Protein AF-0000000084728229 (afdb_homodimer)

Structure (mmCIF, N/CA/C/O backbone):
data_AF-0000000084728229-model_v1
#
loop_
_entity.id
_entity.type
_entity.pdbx_description
1 polymer 'NTF2-related export protein'
#
loop_
_atom_site.group_PDB
_atom_site.id
_atom_site.type_symbol
_atom_site.label_atom_id
_atom_site.label_alt_id
_atom_site.label_comp_id
_atom_site.label_asym_id
_atom_site.label_entity_id
_atom_site.label_seq_id
_atom_site.pdbx_PDB_ins_code
_atom_site.Cartn_x
_atom_site.Cartn_y
_atom_site.Cartn_z
_atom_site.occupancy
_atom_site.B_iso_or_equiv
_atom_site.auth_seq_id
_atom_site.auth_comp_id
_atom_site.auth_asym_id
_atom_site.auth_atom_id
_atom_site.pdbx_PDB_model_num
ATOM 1 N N . MET A 1 1 ? 3.154 19.047 -11.094 1 57.41 1 MET A N 1
ATOM 2 C CA . MET A 1 1 ? 3.707 17.703 -11.172 1 57.41 1 MET A CA 1
ATOM 3 C C . MET A 1 1 ? 4.668 17.578 -12.352 1 57.41 1 MET A C 1
ATOM 5 O O . MET A 1 1 ? 4.391 18.078 -13.438 1 57.41 1 MET A O 1
ATOM 9 N N . SER A 1 2 ? 5.906 17.031 -12.047 1 66.12 2 SER A N 1
ATOM 10 C CA . SER A 1 2 ? 6.812 17 -13.188 1 66.12 2 SER A CA 1
ATOM 11 C C . SER A 1 2 ? 6.266 16.109 -14.305 1 66.12 2 SER A C 1
ATOM 13 O O . SER A 1 2 ? 5.617 15.094 -14.031 1 66.12 2 SER A O 1
ATOM 15 N N . GLN A 1 3 ? 6.07 16.594 -15.453 1 72.69 3 GLN A N 1
ATOM 16 C CA . GLN A 1 3 ? 5.688 15.859 -16.656 1 72.69 3 GLN A CA 1
ATOM 17 C C . GLN A 1 3 ? 6.324 14.477 -16.688 1 72.69 3 GLN A C 1
ATOM 19 O O . GLN A 1 3 ? 5.699 13.508 -17.125 1 72.69 3 GLN A O 1
ATOM 24 N N . ASP A 1 4 ? 7.383 14.398 -16.031 1 78.62 4 ASP A N 1
ATOM 25 C CA . ASP A 1 4 ? 8.117 13.133 -16.016 1 78.62 4 ASP A CA 1
ATOM 26 C C . ASP A 1 4 ? 7.449 12.117 -15.094 1 78.62 4 ASP A C 1
ATOM 28 O O . ASP A 1 4 ? 7.32 10.945 -15.445 1 78.62 4 ASP A O 1
ATOM 32 N N . PHE A 1 5 ? 6.945 12.594 -14.016 1 79 5 PHE A N 1
ATOM 33 C CA . PHE A 1 5 ? 6.297 11.703 -13.062 1 79 5 PHE A CA 1
ATOM 34 C C . PHE A 1 5 ? 5 11.141 -13.641 1 79 5 PHE A C 1
ATOM 36 O O . PHE A 1 5 ? 4.738 9.938 -13.547 1 79 5 PHE A O 1
ATOM 43 N N . LYS A 1 6 ? 4.242 11.938 -14.289 1 80.25 6 LYS A N 1
ATOM 44 C CA . LYS A 1 6 ? 2.982 11.508 -14.891 1 80.25 6 LYS A CA 1
ATOM 45 C C . LYS A 1 6 ? 3.225 10.516 -16.031 1 80.25 6 LYS A C 1
ATOM 47 O O . LYS A 1 6 ? 2.479 9.547 -16.188 1 80.25 6 LYS A O 1
ATOM 52 N N . SER A 1 7 ? 4.195 10.828 -16.766 1 84.19 7 SER A N 1
ATOM 53 C CA . SER A 1 7 ? 4.547 9.914 -17.844 1 84.19 7 SER A CA 1
ATOM 54 C C . SER A 1 7 ? 4.953 8.547 -17.312 1 84.19 7 SER A C 1
ATOM 56 O O . SER A 1 7 ? 4.602 7.52 -17.891 1 84.19 7 SER A O 1
ATOM 58 N N . LEU A 1 8 ? 5.645 8.562 -16.234 1 84.88 8 LEU A N 1
ATOM 59 C CA . LEU A 1 8 ? 6.055 7.309 -15.609 1 84.88 8 LEU A CA 1
ATOM 60 C C . LEU A 1 8 ? 4.848 6.543 -15.078 1 84.88 8 LEU A C 1
ATOM 62 O O . LEU A 1 8 ? 4.801 5.316 -15.164 1 84.88 8 LEU A O 1
ATOM 66 N N . ILE A 1 9 ? 3.879 7.262 -14.547 1 85.5 9 ILE A N 1
ATOM 67 C CA . ILE A 1 9 ? 2.664 6.629 -14.047 1 85.5 9 ILE A CA 1
ATOM 68 C C . ILE A 1 9 ? 1.911 5.977 -15.203 1 85.5 9 ILE A C 1
ATOM 70 O O . ILE A 1 9 ? 1.425 4.852 -15.086 1 85.5 9 ILE A O 1
ATOM 74 N N . ASP A 1 10 ? 1.867 6.66 -16.297 1 86.62 10 ASP A N 1
ATOM 75 C CA . ASP A 1 10 ? 1.176 6.125 -17.469 1 86.62 10 ASP A CA 1
ATOM 76 C C . ASP A 1 10 ? 1.847 4.844 -17.969 1 86.62 10 ASP A C 1
ATOM 78 O O . ASP A 1 10 ? 1.169 3.869 -18.297 1 86.62 10 ASP A O 1
ATOM 82 N N . ILE A 1 11 ? 3.061 4.883 -18 1 83.69 11 ILE A N 1
ATOM 83 C CA . ILE A 1 11 ? 3.824 3.732 -18.469 1 83.69 11 ILE A CA 1
ATOM 84 C C . ILE A 1 11 ? 3.645 2.562 -17.5 1 83.69 11 ILE A C 1
ATOM 86 O O . ILE A 1 11 ? 3.404 1.43 -17.938 1 83.69 11 ILE A O 1
ATOM 90 N N . THR A 1 12 ? 3.744 2.83 -16.219 1 88.19 12 THR A N 1
ATOM 91 C CA . THR A 1 12 ? 3.66 1.769 -15.227 1 88.19 12 THR A CA 1
ATOM 92 C C . THR A 1 12 ? 2.238 1.218 -15.141 1 88.19 12 THR A C 1
ATOM 94 O O . THR A 1 12 ? 2.039 0.054 -14.781 1 88.19 12 THR A O 1
ATOM 97 N N . SER A 1 13 ? 1.202 2 -15.531 1 90.38 13 SER A N 1
ATOM 98 C CA . SER A 1 13 ? -0.192 1.584 -15.43 1 90.38 13 SER A CA 1
ATOM 99 C C . SER A 1 13 ? -0.495 0.427 -16.375 1 90.38 13 SER A C 1
ATOM 101 O O . SER A 1 13 ? -1.258 -0.479 -16.031 1 90.38 13 SER A O 1
ATOM 103 N N . LYS A 1 14 ? 0.07 0.477 -17.562 1 89.25 14 LYS A N 1
ATOM 104 C CA . LYS A 1 14 ? -0.131 -0.638 -18.484 1 89.25 14 LYS A CA 1
ATOM 105 C C . LYS A 1 14 ? 0.475 -1.925 -17.938 1 89.25 14 LYS A C 1
ATOM 107 O O . LYS A 1 14 ? -0.143 -2.988 -18.016 1 89.25 14 LYS A O 1
ATOM 112 N N . GLY A 1 15 ? 1.658 -1.829 -17.453 1 92.12 15 GLY A N 1
ATOM 113 C CA . GLY A 1 15 ? 2.281 -2.967 -16.797 1 92.12 15 GLY A CA 1
ATOM 114 C C . GLY A 1 15 ? 1.495 -3.473 -15.602 1 92.12 15 GLY A C 1
ATOM 115 O O . GLY A 1 15 ? 1.339 -4.684 -15.422 1 92.12 15 GLY A O 1
ATOM 116 N N . ALA A 1 16 ? 1.02 -2.562 -14.852 1 94.88 16 ALA A N 1
ATOM 117 C CA . ALA A 1 16 ? 0.224 -2.91 -13.672 1 94.88 16 ALA A CA 1
ATOM 118 C C . ALA A 1 16 ? -1.033 -3.68 -14.07 1 94.88 16 ALA A C 1
ATOM 120 O O . ALA A 1 16 ? -1.395 -4.668 -13.422 1 94.88 16 ALA A O 1
ATOM 121 N N . GLU A 1 17 ? -1.737 -3.211 -15.086 1 95.06 17 GLU A N 1
ATO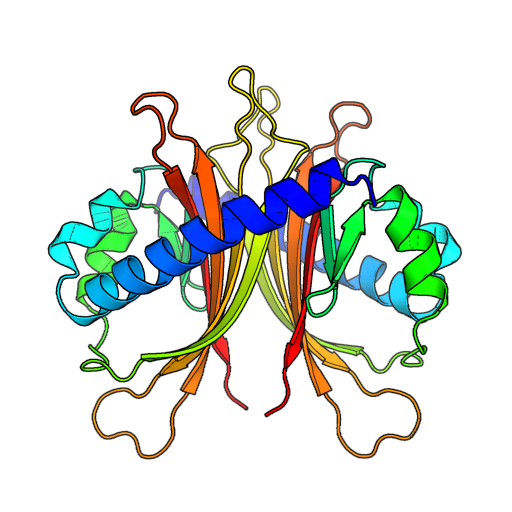M 122 C CA . GLU A 1 17 ? -2.945 -3.885 -15.555 1 95.06 17 GLU A CA 1
ATOM 123 C C . GLU A 1 17 ? -2.652 -5.328 -15.953 1 95.06 17 GLU A C 1
ATOM 125 O O . GLU A 1 17 ? -3.4 -6.238 -15.594 1 95.06 17 GLU A O 1
ATOM 130 N N . ASN A 1 18 ? -1.616 -5.52 -16.703 1 95.19 18 ASN A N 1
ATOM 131 C CA . ASN A 1 18 ? -1.22 -6.871 -17.078 1 95.19 18 ASN A CA 1
ATOM 132 C C . ASN A 1 18 ? -0.904 -7.723 -15.859 1 95.19 18 ASN A C 1
ATOM 134 O O . ASN A 1 18 ? -1.33 -8.875 -15.773 1 95.19 18 ASN A O 1
ATOM 138 N N . PHE A 1 19 ? -0.151 -7.211 -14.984 1 96.81 19 PHE A N 1
ATOM 139 C CA . PHE A 1 19 ? 0.178 -7.906 -13.742 1 96.81 19 PHE A CA 1
ATOM 140 C C . PHE A 1 19 ? -1.087 -8.328 -13.008 1 96.81 19 PHE A C 1
ATOM 142 O O . PHE A 1 19 ? -1.214 -9.484 -12.602 1 96.81 19 PHE A O 1
ATOM 149 N N . ILE A 1 20 ? -2.029 -7.418 -12.805 1 97.25 20 ILE A N 1
ATOM 150 C CA . ILE A 1 20 ? -3.273 -7.684 -12.086 1 97.25 20 ILE A CA 1
ATOM 151 C C . ILE A 1 20 ? -4.008 -8.852 -12.742 1 97.25 20 ILE A C 1
ATOM 153 O O . ILE A 1 20 ? -4.422 -9.789 -12.055 1 97.25 20 ILE A O 1
ATOM 157 N N . ASN A 1 21 ? -4.113 -8.805 -14.023 1 95.44 21 ASN A N 1
ATOM 158 C CA . ASN A 1 21 ? -4.832 -9.844 -14.75 1 95.44 21 ASN A CA 1
ATOM 159 C C . ASN A 1 21 ? -4.18 -11.211 -14.562 1 95.44 21 ASN A C 1
ATOM 161 O O . ASN A 1 21 ? -4.855 -12.188 -14.25 1 95.44 21 ASN A O 1
ATOM 165 N N . VAL A 1 22 ? -2.92 -11.273 -14.719 1 95.31 22 VAL A N 1
ATOM 166 C CA . VAL A 1 22 ? -2.195 -12.531 -14.625 1 95.31 22 VAL A CA 1
ATOM 167 C C . VAL A 1 22 ? -2.223 -13.031 -13.18 1 95.31 22 VAL A C 1
ATOM 169 O O . VAL A 1 22 ? -2.5 -14.211 -12.93 1 95.31 22 VAL A O 1
ATOM 172 N N . PHE A 1 23 ? -1.956 -12.156 -12.273 1 96.44 23 PHE A N 1
ATOM 173 C CA . PHE A 1 23 ? -1.846 -12.531 -10.867 1 96.44 23 PHE A CA 1
ATOM 174 C C . PHE A 1 23 ? -3.162 -13.102 -10.352 1 96.44 23 PHE A C 1
ATOM 176 O O . PHE A 1 23 ? -3.189 -14.188 -9.766 1 96.44 23 PHE A O 1
ATOM 183 N N . PHE A 1 24 ? -4.234 -12.406 -10.539 1 94.38 24 PHE A N 1
ATOM 184 C CA . PHE A 1 24 ? -5.504 -12.852 -9.977 1 94.38 24 PHE A CA 1
ATOM 185 C C . PHE A 1 24 ? -6.016 -14.094 -10.703 1 94.38 24 PHE A C 1
ATOM 187 O O . PHE A 1 24 ? -6.727 -14.914 -10.117 1 94.38 24 PHE A O 1
ATOM 194 N N . LYS A 1 25 ? -5.684 -14.211 -11.977 1 92.38 25 LYS A N 1
ATOM 195 C CA . LYS A 1 25 ? -5.984 -15.469 -12.656 1 92.38 25 LYS A CA 1
ATOM 196 C C . LYS A 1 25 ? -5.254 -16.641 -12 1 92.38 25 LYS A C 1
ATOM 198 O O . LYS A 1 25 ? -5.844 -17.703 -11.781 1 92.38 25 LYS A O 1
ATOM 203 N N . CYS A 1 26 ? -3.951 -16.453 -11.672 1 91.94 26 CYS A N 1
ATOM 204 C CA . CYS A 1 26 ? -3.17 -17.484 -11 1 91.94 26 CYS A CA 1
ATOM 205 C C . CYS A 1 26 ? -3.729 -17.781 -9.617 1 91.94 26 CYS A C 1
ATOM 207 O O . CYS A 1 26 ? -3.857 -18.953 -9.227 1 91.94 26 CYS A O 1
ATOM 209 N N . MET A 1 27 ? -4.102 -16.797 -8.883 1 90.62 27 MET A N 1
ATOM 210 C CA . MET A 1 27 ? -4.672 -16.938 -7.547 1 90.62 27 MET A CA 1
ATOM 211 C C . MET A 1 27 ? -5.93 -17.797 -7.582 1 90.62 27 MET A C 1
ATOM 213 O O . MET A 1 27 ? -6.215 -18.531 -6.633 1 90.62 27 MET A O 1
ATOM 217 N N . ASP A 1 28 ? -6.605 -17.75 -8.656 1 88.31 28 ASP A N 1
ATOM 218 C CA . ASP A 1 28 ? -7.887 -18.438 -8.734 1 88.31 28 ASP A CA 1
ATOM 219 C C . ASP A 1 28 ? -7.711 -19.859 -9.289 1 88.31 28 ASP A C 1
ATOM 221 O O . ASP A 1 28 ? -8.398 -20.781 -8.859 1 88.31 28 ASP A O 1
ATOM 225 N N . SER A 1 29 ? -6.82 -20.047 -10.242 1 87.19 29 SER A N 1
ATOM 226 C CA . SER A 1 29 ? -6.906 -21.297 -10.992 1 87.19 29 SER A CA 1
ATOM 227 C C . SER A 1 29 ? -5.559 -22 -11.055 1 87.19 29 SER A C 1
ATOM 229 O O . SER A 1 29 ? -5.469 -23.141 -11.484 1 87.19 29 SER A O 1
ATOM 231 N N . ASN A 1 30 ? -4.48 -21.422 -10.719 1 90.19 30 ASN A N 1
ATOM 232 C CA . ASN A 1 30 ? -3.148 -22.016 -10.812 1 90.19 30 ASN A CA 1
ATOM 233 C C . ASN A 1 30 ? -2.246 -21.531 -9.68 1 90.19 30 ASN A C 1
ATOM 235 O O . ASN A 1 30 ? -1.191 -20.938 -9.93 1 90.19 30 ASN A O 1
ATOM 239 N N . ARG A 1 31 ? -2.561 -21.875 -8.477 1 90.56 31 ARG A N 1
ATOM 240 C CA . ARG A 1 31 ? -1.865 -21.375 -7.293 1 90.56 31 ARG A CA 1
ATOM 241 C C . ARG A 1 31 ? -0.471 -21.984 -7.18 1 90.56 31 ARG A C 1
ATOM 243 O O . ARG A 1 31 ? 0.38 -21.469 -6.453 1 90.56 31 ARG A O 1
ATOM 250 N N . ASP A 1 32 ? -0.154 -23.078 -7.973 1 89.75 32 ASP A N 1
ATOM 251 C CA . ASP A 1 32 ? 1.14 -23.75 -7.934 1 89.75 32 ASP A CA 1
ATOM 252 C C . ASP A 1 32 ? 2.246 -22.844 -8.477 1 89.75 32 ASP A C 1
ATOM 254 O O . ASP A 1 32 ? 3.424 -23.047 -8.164 1 89.75 32 ASP A O 1
ATOM 258 N N . VAL A 1 33 ? 1.873 -21.891 -9.281 1 91.31 33 VAL A N 1
ATOM 259 C CA . VAL A 1 33 ? 2.891 -21.062 -9.914 1 91.31 33 VAL A CA 1
ATOM 260 C C . VAL A 1 33 ? 3.033 -19.734 -9.164 1 91.31 33 VAL A C 1
ATOM 262 O O . VAL A 1 33 ? 3.873 -18.906 -9.516 1 91.31 33 VAL A O 1
ATOM 265 N N . LEU A 1 34 ? 2.273 -19.438 -8.109 1 91.56 34 LEU A N 1
ATOM 266 C CA . LEU A 1 34 ? 2.215 -18.156 -7.43 1 91.56 34 LEU A CA 1
ATOM 267 C C . LEU A 1 34 ? 3.559 -17.812 -6.797 1 91.56 34 LEU A C 1
ATOM 269 O O . LEU A 1 34 ? 3.91 -16.641 -6.672 1 91.56 34 LEU A O 1
ATOM 273 N N . TYR A 1 35 ? 4.316 -18.875 -6.473 1 90.12 35 TYR A N 1
ATOM 274 C CA . TYR A 1 35 ? 5.609 -18.672 -5.832 1 90.12 35 TYR A CA 1
ATOM 275 C C . TYR A 1 35 ? 6.527 -17.828 -6.723 1 90.12 35 TYR A C 1
ATOM 277 O O . TYR A 1 35 ? 7.438 -17.156 -6.23 1 90.12 35 TYR A O 1
ATOM 285 N N . GLN A 1 36 ? 6.309 -17.812 -8.016 1 92.31 36 GLN A N 1
ATOM 286 C CA . GLN A 1 36 ? 7.168 -17.109 -8.969 1 92.31 36 GLN A CA 1
ATOM 287 C C . GLN A 1 36 ? 7.055 -15.602 -8.805 1 92.31 36 GLN A C 1
ATOM 289 O O . GLN A 1 36 ? 7.938 -14.859 -9.234 1 92.31 36 GLN A O 1
ATOM 294 N N . PHE A 1 37 ? 5.922 -15.156 -8.219 1 94.94 37 PHE A N 1
ATOM 295 C CA . PHE A 1 37 ? 5.703 -13.727 -8.039 1 94.94 37 PHE A CA 1
ATOM 296 C C . PHE A 1 37 ? 6.461 -13.219 -6.82 1 94.94 37 PHE A C 1
ATOM 298 O O . PHE A 1 37 ? 6.609 -12.008 -6.637 1 94.94 37 PHE A O 1
ATOM 305 N N . TYR A 1 38 ? 6.938 -14.102 -5.973 1 95.25 38 TYR A N 1
ATOM 306 C CA . TYR A 1 38 ? 7.5 -13.734 -4.68 1 95.25 38 TYR A CA 1
ATOM 307 C C . TYR A 1 38 ? 8.969 -14.148 -4.586 1 95.25 38 TYR A C 1
ATOM 309 O O . TYR A 1 38 ? 9.469 -14.867 -5.453 1 95.25 38 TYR A O 1
ATOM 317 N N . ARG A 1 39 ? 9.625 -13.578 -3.609 1 93.62 39 ARG A N 1
ATOM 318 C CA . ARG A 1 39 ? 10.906 -14.055 -3.111 1 93.62 39 ARG A CA 1
ATOM 319 C C . ARG A 1 39 ? 10.781 -14.586 -1.688 1 93.62 39 ARG A C 1
ATOM 321 O O . ARG A 1 39 ? 9.797 -14.305 -1 1 93.62 39 ARG A O 1
ATOM 328 N N . PRO A 1 40 ? 11.75 -15.43 -1.293 1 91.31 40 PRO A N 1
ATOM 329 C CA . PRO A 1 40 ? 11.641 -16 0.054 1 91.31 40 PRO A CA 1
ATOM 330 C C . PRO A 1 40 ? 11.477 -14.93 1.132 1 91.31 40 PRO A C 1
ATOM 332 O O . PRO A 1 40 ? 10.82 -15.172 2.146 1 91.31 40 PRO A O 1
ATOM 335 N N . PHE A 1 41 ? 11.992 -13.734 0.87 1 90.31 41 PHE A N 1
ATOM 336 C CA . PHE A 1 41 ? 11.992 -12.68 1.875 1 90.31 41 PHE A CA 1
ATOM 337 C C . PHE A 1 41 ? 10.836 -11.711 1.644 1 90.31 41 PHE A C 1
ATOM 339 O O . PHE A 1 41 ? 10.734 -10.688 2.322 1 90.31 41 PHE A O 1
ATOM 346 N N . SER A 1 42 ? 9.992 -11.969 0.614 1 94.88 42 SER A N 1
ATOM 347 C CA . SER A 1 42 ? 8.797 -11.156 0.459 1 94.88 42 SER A CA 1
ATOM 348 C C . SER A 1 42 ? 7.941 -11.188 1.723 1 94.88 42 SER A C 1
ATOM 350 O O . SER A 1 42 ? 7.832 -12.219 2.381 1 94.88 42 SER A O 1
ATOM 352 N N . THR A 1 43 ? 7.371 -10.047 2.062 1 94.75 43 THR A N 1
ATOM 353 C CA . THR A 1 43 ? 6.543 -9.93 3.258 1 94.75 43 THR A CA 1
ATOM 354 C C . THR A 1 43 ? 5.07 -9.773 2.881 1 94.75 43 THR A C 1
ATOM 356 O O . THR A 1 43 ? 4.711 -8.867 2.129 1 94.75 43 THR A O 1
ATOM 359 N N . ILE A 1 44 ? 4.23 -10.656 3.434 1 95.19 44 ILE A N 1
ATOM 360 C CA . ILE A 1 44 ? 2.82 -10.695 3.059 1 95.19 44 ILE A CA 1
ATOM 361 C C . ILE A 1 44 ? 1.95 -10.641 4.312 1 95.19 44 ILE A C 1
ATOM 363 O O . ILE A 1 44 ? 2.219 -11.344 5.293 1 95.19 44 ILE A O 1
ATOM 367 N N . VAL A 1 45 ? 0.974 -9.781 4.316 1 93.88 45 VAL A N 1
ATOM 368 C CA . VAL A 1 45 ? -0.075 -9.789 5.332 1 93.88 45 VAL A CA 1
ATOM 369 C C . VAL A 1 45 ? -1.417 -10.125 4.688 1 93.88 45 VAL A C 1
ATOM 371 O O . VAL A 1 45 ? -1.874 -9.414 3.785 1 93.88 45 VAL A O 1
ATOM 374 N N . TRP A 1 46 ? -2.008 -11.203 5.113 1 94.25 46 TRP A N 1
ATOM 375 C CA . TRP A 1 46 ? -3.299 -11.68 4.625 1 94.25 46 TRP A CA 1
ATOM 376 C C . TRP A 1 46 ? -4.355 -11.617 5.723 1 94.25 46 TRP A C 1
ATOM 378 O O . TRP A 1 46 ? -4.391 -12.477 6.605 1 94.25 46 TRP A O 1
ATOM 388 N N . ASN A 1 47 ? -5.223 -10.586 5.656 1 91.19 47 ASN A N 1
ATOM 389 C CA . ASN A 1 47 ? -6.254 -10.375 6.664 1 91.19 47 ASN A CA 1
ATOM 390 C C . ASN A 1 47 ? -5.672 -10.391 8.078 1 91.19 47 ASN A C 1
ATOM 392 O O . ASN A 1 47 ? -6.188 -11.078 8.961 1 91.19 47 ASN A O 1
ATOM 396 N N . GLY A 1 48 ? -4.605 -9.688 8.156 1 89.88 48 GLY A N 1
ATOM 397 C CA . GLY A 1 48 ? -4.004 -9.5 9.469 1 89.88 48 GLY A CA 1
ATOM 398 C C . GLY A 1 48 ? -3.008 -10.586 9.828 1 89.88 48 GLY A C 1
ATOM 399 O O . GLY A 1 48 ? -2.293 -10.469 10.828 1 89.88 48 GLY A O 1
ATOM 400 N N . ASN A 1 49 ? -2.943 -11.648 9.039 1 91.12 49 ASN A N 1
ATOM 401 C CA . ASN A 1 49 ? -1.986 -12.719 9.273 1 91.12 49 ASN A CA 1
ATOM 402 C C . ASN A 1 49 ? -0.715 -12.531 8.453 1 91.12 49 ASN A C 1
ATOM 404 O O . ASN A 1 49 ? -0.777 -12.391 7.23 1 91.12 49 ASN A O 1
ATOM 408 N N . ALA A 1 50 ? 0.378 -12.664 9.125 1 92.38 50 ALA A N 1
ATOM 409 C CA . ALA A 1 50 ? 1.651 -12.367 8.477 1 92.38 50 ALA A CA 1
ATOM 410 C C . ALA A 1 50 ? 2.287 -13.641 7.922 1 92.38 50 ALA A C 1
ATOM 412 O O . ALA A 1 50 ? 2.244 -14.695 8.562 1 92.38 50 ALA A O 1
ATOM 413 N N . PHE A 1 51 ? 2.92 -13.492 6.699 1 92.62 51 PHE A N 1
ATOM 414 C CA . PHE A 1 51 ? 3.643 -14.57 6.039 1 92.62 51 PHE A CA 1
ATOM 415 C C . PHE A 1 51 ? 4.887 -14.039 5.336 1 92.62 51 PHE A C 1
ATOM 417 O O . PHE A 1 51 ? 4.961 -12.852 5.012 1 92.62 51 PHE A O 1
ATOM 424 N N . THR A 1 52 ? 5.812 -14.992 5.141 1 91.62 52 THR A N 1
ATOM 425 C CA . THR A 1 52 ? 6.891 -14.742 4.188 1 91.62 52 THR A CA 1
ATOM 426 C C . THR A 1 52 ? 6.594 -15.406 2.848 1 91.62 52 THR A C 1
ATOM 428 O O . THR A 1 52 ? 5.699 -16.25 2.752 1 91.62 52 THR A O 1
ATOM 431 N N . GLY A 1 53 ? 7.375 -14.984 1.823 1 89.38 53 GLY A N 1
ATOM 432 C CA . GLY A 1 53 ? 7.152 -15.555 0.505 1 89.38 53 GLY A CA 1
ATOM 433 C C . GLY A 1 53 ? 7.188 -17.078 0.498 1 89.38 53 GLY A C 1
ATOM 434 O O . GLY A 1 53 ? 6.375 -17.719 -0.167 1 89.38 53 GLY A O 1
ATOM 435 N N . LEU A 1 54 ? 8.031 -17.625 1.235 1 84.25 54 LEU A N 1
ATOM 436 C CA . LEU A 1 54 ? 8.195 -19.078 1.277 1 84.25 54 LEU A CA 1
ATOM 437 C C . LEU A 1 54 ? 6.98 -19.75 1.904 1 84.25 54 LEU A C 1
ATOM 439 O O . LEU A 1 54 ? 6.488 -20.766 1.394 1 84.25 54 LEU A O 1
ATOM 443 N N . CYS A 1 55 ? 6.395 -19.203 2.918 1 87.5 55 CYS A N 1
ATOM 444 C CA . CYS A 1 55 ? 5.293 -19.797 3.672 1 87.5 55 CYS A CA 1
ATOM 445 C C . CYS A 1 55 ? 3.951 -19.453 3.033 1 87.5 55 CYS A C 1
ATOM 447 O O . CYS A 1 55 ? 2.967 -20.172 3.225 1 87.5 55 CYS A O 1
ATOM 449 N N . TYR A 1 56 ? 3.938 -18.406 2.285 1 89.75 56 TYR A N 1
ATOM 450 C CA . TYR A 1 56 ? 2.699 -17.922 1.689 1 89.75 56 TYR A CA 1
ATOM 451 C C . TYR A 1 56 ? 2.164 -18.906 0.659 1 89.75 56 TYR A C 1
ATOM 453 O O . TYR A 1 56 ? 0.952 -19.109 0.564 1 89.75 56 TYR A O 1
ATOM 461 N N . ALA A 1 57 ? 3.025 -19.516 -0.061 1 80 57 ALA A N 1
ATOM 462 C CA . ALA A 1 57 ? 2.619 -20.469 -1.094 1 80 57 ALA A CA 1
ATOM 463 C C . ALA A 1 57 ? 1.801 -21.609 -0.499 1 80 57 ALA A C 1
ATOM 465 O O . ALA A 1 57 ? 0.778 -22.016 -1.062 1 80 57 ALA A O 1
ATOM 466 N N . GLU A 1 58 ? 2.189 -22.109 0.593 1 82.62 58 GLU A N 1
ATOM 467 C CA . GLU A 1 58 ? 1.464 -23.188 1.253 1 82.62 58 GLU A CA 1
ATOM 468 C C . GLU A 1 58 ? 0.138 -22.703 1.824 1 82.62 58 GLU A C 1
ATOM 470 O O . GLU A 1 58 ? -0.865 -23.422 1.787 1 82.62 58 GLU A O 1
ATOM 475 N N . PHE A 1 59 ? 0.164 -21.516 2.314 1 91.19 59 PHE A N 1
ATOM 476 C CA . PHE A 1 59 ? -1.025 -20.922 2.92 1 91.19 59 PHE A CA 1
ATOM 477 C C . PHE A 1 59 ? -2.119 -20.719 1.879 1 91.19 59 PHE A C 1
ATOM 479 O O . PHE A 1 59 ? -3.277 -21.078 2.109 1 91.19 59 PHE A O 1
ATOM 486 N N . VAL A 1 60 ? -1.784 -20.281 0.772 1 89.25 60 VAL A N 1
ATOM 487 C CA . VAL A 1 60 ? -2.756 -19.875 -0.238 1 89.25 60 VAL A CA 1
ATOM 488 C C . VAL A 1 60 ? -3.455 -21.109 -0.804 1 89.25 60 VAL A C 1
ATOM 490 O O . VAL A 1 60 ? -4.633 -21.062 -1.172 1 89.25 60 VAL A O 1
ATOM 493 N N . LYS A 1 61 ? -2.721 -22.188 -0.859 1 86.12 61 LYS A N 1
ATOM 494 C CA . LYS A 1 61 ? -3.291 -23.422 -1.375 1 86.12 61 LYS A CA 1
ATOM 495 C C . LYS A 1 61 ? -4.469 -23.891 -0.52 1 86.12 61 LYS A C 1
ATOM 497 O O . LYS A 1 61 ? -5.305 -24.672 -0.977 1 86.12 61 LYS A O 1
ATOM 502 N N . LYS A 1 62 ? -4.562 -23.375 0.656 1 86.94 62 LYS A N 1
ATOM 503 C CA . LYS A 1 62 ? -5.602 -23.812 1.584 1 86.94 62 LYS A CA 1
ATOM 504 C C . LYS A 1 62 ? -6.836 -22.922 1.479 1 86.94 62 LYS A C 1
ATOM 506 O O . LYS A 1 62 ? -7.875 -23.219 2.068 1 86.94 62 LYS A O 1
ATOM 511 N N . LEU A 1 63 ? -6.672 -21.844 0.795 1 84.88 63 LEU A N 1
ATOM 512 C CA . LEU A 1 63 ? -7.781 -20.906 0.667 1 84.88 63 LEU A CA 1
ATOM 513 C C . LEU A 1 63 ? -8.805 -21.422 -0.344 1 84.88 63 LEU A C 1
ATOM 515 O O . LEU A 1 63 ? -8.445 -22.094 -1.313 1 84.88 63 LEU A O 1
ATOM 519 N N . PRO A 1 64 ? -10.117 -21.078 -0.022 1 81.62 64 PRO A N 1
ATOM 520 C CA . PRO A 1 64 ? -11.117 -21.422 -1.038 1 81.62 64 PRO A CA 1
ATOM 521 C C . PRO A 1 64 ? -10.883 -20.703 -2.363 1 81.62 64 PRO A C 1
ATOM 523 O O . PRO A 1 64 ? -10.336 -19.594 -2.379 1 81.62 64 PRO A O 1
ATOM 526 N N . ASN A 1 65 ? -11.266 -21.391 -3.408 1 77 65 ASN A N 1
ATOM 527 C CA . ASN A 1 65 ? -11.188 -20.766 -4.723 1 77 65 ASN A CA 1
ATOM 528 C C . ASN A 1 65 ? -12.469 -20 -5.051 1 77 65 ASN A C 1
ATOM 530 O O . ASN A 1 65 ? -13.539 -20.328 -4.547 1 77 65 ASN A O 1
ATOM 534 N N . SER A 1 66 ? -12.359 -18.812 -5.66 1 71.38 66 SER A N 1
ATOM 535 C CA . SER A 1 66 ? -13.508 -18 -6.043 1 71.38 66 SER A CA 1
ATOM 536 C C . SER A 1 66 ? -14.125 -18.5 -7.348 1 71.38 66 SER A C 1
ATOM 538 O O . SER A 1 66 ? -15.25 -18.125 -7.691 1 71.38 66 SER A O 1
ATOM 540 N N . CYS A 1 67 ? -13.523 -19.375 -8.047 1 72.62 67 CYS A N 1
ATOM 541 C CA . CYS A 1 67 ? -13.969 -19.875 -9.344 1 72.62 67 CYS A CA 1
ATOM 542 C C . CYS A 1 67 ? -14.203 -18.719 -10.32 1 72.62 67 CYS A C 1
ATOM 544 O O . CYS A 1 67 ? -15.273 -18.625 -10.922 1 72.62 67 CYS A O 1
ATOM 546 N N . HIS A 1 68 ? -13.305 -17.812 -10.391 1 74.12 68 HIS A N 1
ATOM 547 C CA . HIS A 1 68 ? -13.258 -16.703 -11.328 1 74.12 68 HIS A CA 1
ATOM 548 C C . HIS A 1 68 ? -14.281 -15.633 -10.961 1 74.12 68 HIS A C 1
ATOM 550 O O . HIS A 1 68 ? -14.898 -15.023 -11.844 1 74.12 68 HIS A O 1
ATOM 556 N N . GLU A 1 69 ? -14.531 -15.398 -9.742 1 84.31 69 GLU A N 1
ATOM 557 C CA . GLU A 1 69 ? -15.523 -14.414 -9.312 1 84.31 69 GLU A CA 1
ATOM 558 C C . GLU A 1 69 ? -14.844 -13.195 -8.68 1 84.31 69 GLU A C 1
ATOM 560 O O . GLU A 1 69 ? -15.461 -12.484 -7.887 1 84.31 69 GLU A O 1
ATOM 565 N N . VAL A 1 70 ? -13.586 -13.102 -9.031 1 88.06 70 VAL A N 1
ATOM 566 C CA . VAL A 1 70 ? -12.922 -11.875 -8.594 1 88.06 70 VAL A CA 1
ATOM 567 C C . VAL A 1 70 ? -13.211 -10.75 -9.586 1 88.06 70 VAL A C 1
ATOM 569 O O . VAL A 1 70 ? -13 -10.906 -10.789 1 88.06 70 VAL A O 1
ATOM 572 N N . VAL A 1 71 ? -13.719 -9.688 -9.156 1 92.19 71 VAL A N 1
ATOM 573 C CA . VAL A 1 71 ? -13.984 -8.508 -9.969 1 92.19 71 VAL A CA 1
ATOM 574 C C . VAL A 1 71 ? -13.148 -7.336 -9.461 1 92.19 71 VAL A C 1
ATOM 576 O O . VAL A 1 71 ? -13.375 -6.828 -8.359 1 92.19 71 VAL A O 1
ATOM 579 N N . VAL A 1 72 ? -12.148 -6.938 -10.297 1 93.75 72 VAL A N 1
ATOM 580 C CA . VAL A 1 72 ? -11.359 -5.75 -9.984 1 93.75 72 VAL A CA 1
ATOM 581 C C . VAL A 1 72 ? -12.141 -4.492 -10.367 1 93.75 72 VAL A C 1
ATOM 583 O O . VAL A 1 72 ? -12.531 -4.328 -11.523 1 93.75 72 VAL A O 1
ATOM 586 N N . GLN A 1 73 ? -12.406 -3.666 -9.469 1 92.88 73 GLN A 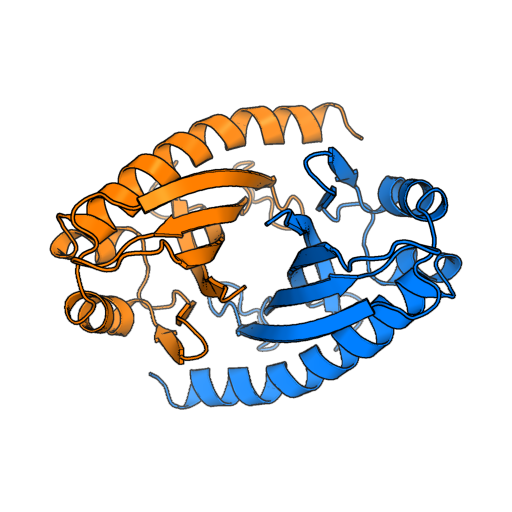N 1
ATOM 587 C CA . GLN A 1 73 ? -13.188 -2.457 -9.711 1 92.88 73 GLN A CA 1
ATOM 588 C C . GLN A 1 73 ? -12.273 -1.268 -10.016 1 92.88 73 GLN A C 1
ATOM 590 O O . GLN A 1 73 ? -12.578 -0.456 -10.891 1 92.88 73 GLN A O 1
ATOM 595 N N . ASN A 1 74 ? -11.25 -1.099 -9.352 1 92.75 74 ASN A N 1
ATOM 596 C CA . ASN A 1 74 ? -10.305 0 -9.523 1 92.75 74 ASN A CA 1
ATOM 597 C C . ASN A 1 74 ? -8.891 -0.401 -9.094 1 92.75 74 ASN A C 1
ATOM 599 O O . ASN A 1 74 ? -8.719 -1.349 -8.328 1 92.75 74 ASN A O 1
ATOM 603 N N . PHE A 1 75 ? -7.965 0.245 -9.703 1 95.62 75 PHE A N 1
ATOM 604 C CA . PHE A 1 75 ? -6.602 0.139 -9.195 1 95.62 75 PHE A CA 1
ATOM 605 C C . PHE A 1 75 ? -5.852 1.451 -9.383 1 95.62 75 PHE A C 1
ATOM 607 O O . PHE A 1 75 ? -6.191 2.248 -10.258 1 95.62 75 PHE A O 1
ATOM 614 N N . ASP A 1 76 ? -4.906 1.731 -8.453 1 95 76 ASP A N 1
ATOM 615 C CA . ASP A 1 76 ? -3.93 2.812 -8.547 1 95 76 ASP A CA 1
ATOM 616 C C . ASP A 1 76 ? -2.504 2.266 -8.555 1 95 76 ASP A C 1
ATOM 618 O O . ASP A 1 76 ? -2.193 1.319 -7.824 1 95 76 ASP A O 1
ATOM 622 N N . CYS A 1 77 ? -1.738 2.779 -9.438 1 94.56 77 CYS A N 1
ATOM 623 C CA . CYS A 1 77 ? -0.33 2.396 -9.445 1 94.56 77 CYS A CA 1
ATOM 624 C C . CYS A 1 77 ? 0.564 3.617 -9.625 1 94.56 77 CYS A C 1
ATOM 626 O O . CYS A 1 77 ? 0.208 4.555 -10.344 1 94.56 77 CYS A O 1
ATOM 628 N N . HIS A 1 78 ? 1.638 3.693 -8.938 1 92.12 78 HIS A N 1
ATOM 629 C CA . HIS A 1 78 ? 2.576 4.797 -9.109 1 92.12 78 HIS A CA 1
ATOM 630 C C . HIS A 1 78 ? 3.988 4.387 -8.711 1 92.12 78 HIS A C 1
ATOM 632 O O . HIS A 1 78 ? 4.168 3.531 -7.84 1 92.12 78 HIS A O 1
ATOM 638 N N . PRO A 1 79 ? 4.898 5.008 -9.406 1 93.44 79 PRO A N 1
ATOM 639 C CA . PRO A 1 79 ? 6.301 4.746 -9.078 1 93.44 79 PRO A CA 1
ATOM 640 C C . PRO A 1 79 ? 6.742 5.438 -7.789 1 93.44 79 PRO A C 1
ATOM 642 O O . PRO A 1 79 ? 6.312 6.559 -7.508 1 93.44 79 PRO A O 1
ATOM 645 N N . MET A 1 80 ? 7.438 4.695 -6.996 1 93.31 80 MET A N 1
ATOM 646 C CA . MET A 1 80 ? 8.102 5.309 -5.848 1 93.31 80 MET A CA 1
ATOM 647 C C . MET A 1 80 ? 9.469 5.855 -6.238 1 93.31 80 MET A C 1
ATOM 649 O O . MET A 1 80 ? 10.484 5.176 -6.07 1 93.31 80 MET A O 1
ATOM 653 N N . THR A 1 81 ? 9.555 7.055 -6.594 1 89.38 81 THR A N 1
ATOM 654 C CA . THR A 1 81 ? 10.742 7.633 -7.227 1 89.38 81 THR A CA 1
ATOM 655 C C . THR A 1 81 ? 11.898 7.703 -6.238 1 89.38 81 THR A C 1
ATOM 657 O O . THR A 1 81 ? 13.062 7.773 -6.641 1 89.38 81 THR A O 1
ATOM 660 N N . SER A 1 82 ? 11.602 7.668 -4.992 1 88.06 82 SER A N 1
ATOM 661 C CA . SER A 1 82 ? 12.641 7.684 -3.963 1 88.06 82 SER A CA 1
ATOM 662 C C . SER A 1 82 ? 13.5 6.422 -4.02 1 88.06 82 SER A C 1
ATOM 664 O O . SER A 1 82 ? 14.562 6.367 -3.41 1 88.06 82 SER A O 1
ATOM 666 N N . SER A 1 83 ? 13.031 5.41 -4.77 1 89.38 83 SER A N 1
ATOM 667 C CA . SER A 1 83 ? 13.75 4.145 -4.844 1 89.38 83 SER A CA 1
ATOM 668 C C . SER A 1 83 ? 14.391 3.955 -6.219 1 89.38 83 SER A C 1
ATOM 670 O O . SER A 1 83 ? 14.742 2.836 -6.594 1 89.38 83 SER A O 1
ATOM 672 N N . MET A 1 84 ? 14.438 5.008 -6.965 1 88.31 84 MET A N 1
ATOM 673 C CA . MET A 1 84 ? 15 4.902 -8.312 1 88.31 84 MET A CA 1
ATOM 674 C C . MET A 1 84 ? 16.422 4.34 -8.273 1 88.31 84 MET A C 1
ATOM 676 O O . MET A 1 84 ? 17.234 4.777 -7.469 1 88.31 84 MET A O 1
ATOM 680 N N . ASN A 1 85 ? 16.625 3.322 -9.016 1 85.81 85 ASN A N 1
ATOM 681 C CA . ASN A 1 85 ? 17.938 2.709 -9.055 1 85.81 85 ASN A CA 1
ATOM 682 C C . ASN A 1 85 ? 18.75 3.207 -10.242 1 85.81 85 ASN A C 1
ATOM 684 O O . ASN A 1 85 ? 18.328 4.121 -10.953 1 85.81 85 ASN A O 1
ATOM 688 N N . GLU A 1 86 ? 19.922 2.604 -10.398 1 84.44 86 GLU A N 1
ATOM 689 C CA . GLU A 1 86 ? 20.875 3.055 -11.414 1 84.44 86 GLU A CA 1
ATOM 690 C C . GLU A 1 86 ? 20.359 2.762 -12.82 1 84.44 86 GLU A C 1
ATOM 692 O O . GLU A 1 86 ? 20.828 3.346 -13.797 1 84.44 86 GLU A O 1
ATOM 697 N N . HIS A 1 87 ? 19.453 1.893 -13.023 1 83.62 87 HIS A N 1
ATOM 698 C CA . HIS A 1 87 ? 18.906 1.518 -14.32 1 83.62 87 HIS A CA 1
ATOM 699 C C . HIS A 1 87 ? 17.656 2.334 -14.648 1 83.62 87 HIS A C 1
ATOM 701 O O . HIS A 1 87 ? 17 2.102 -15.672 1 83.62 87 HIS A O 1
ATOM 707 N N . GLY A 1 88 ? 17.297 3.266 -13.75 1 85.56 88 GLY A N 1
ATOM 708 C CA . GLY A 1 88 ? 16.125 4.098 -13.969 1 85.56 88 GLY A CA 1
ATOM 709 C C . GLY A 1 88 ? 14.82 3.42 -13.562 1 85.56 88 GLY A C 1
ATOM 710 O O . GLY A 1 88 ? 13.734 3.855 -13.961 1 85.56 88 GLY A O 1
ATOM 711 N N . ALA A 1 89 ? 14.977 2.301 -12.867 1 88.31 89 ALA A N 1
ATOM 712 C CA . ALA A 1 89 ? 13.805 1.578 -12.383 1 88.31 89 ALA A CA 1
ATOM 713 C C . ALA A 1 89 ? 13.531 1.89 -10.914 1 88.31 89 ALA A C 1
ATOM 715 O O . ALA A 1 89 ? 14.453 2.188 -10.156 1 88.31 89 ALA A O 1
ATOM 716 N N . CYS A 1 90 ? 12.281 1.926 -10.547 1 92 90 CYS A N 1
ATOM 717 C CA . CYS A 1 90 ? 11.93 2.143 -9.148 1 92 90 CYS A CA 1
ATOM 718 C C . CYS A 1 90 ? 10.844 1.171 -8.703 1 92 90 CYS A C 1
ATOM 720 O O . CYS A 1 90 ? 10.328 0.396 -9.508 1 92 90 CYS A O 1
ATOM 722 N N . ASN A 1 91 ? 10.695 1.084 -7.422 1 95 91 ASN A N 1
ATOM 723 C CA . ASN A 1 91 ? 9.57 0.311 -6.906 1 95 91 ASN A CA 1
ATOM 724 C C . ASN A 1 91 ? 8.234 0.887 -7.375 1 95 91 ASN A C 1
ATOM 726 O O . ASN A 1 91 ? 8.125 2.09 -7.617 1 95 91 ASN A O 1
ATOM 730 N N . ILE A 1 92 ? 7.312 0.006 -7.531 1 96.19 92 ILE A N 1
ATOM 731 C CA . ILE A 1 92 ? 5.961 0.411 -7.902 1 96.19 92 ILE A CA 1
ATOM 732 C C . ILE A 1 92 ? 4.988 0.068 -6.777 1 96.19 92 ILE A C 1
ATOM 734 O O . ILE A 1 92 ? 5.02 -1.04 -6.234 1 96.19 92 ILE A O 1
ATOM 738 N N . VAL A 1 93 ? 4.215 1.041 -6.379 1 97.19 93 VAL A N 1
ATOM 739 C CA . VAL A 1 93 ? 3.117 0.785 -5.449 1 97.19 93 VAL A CA 1
ATOM 740 C C . VAL A 1 93 ? 1.818 0.586 -6.23 1 97.19 93 VAL A C 1
ATOM 742 O O . VAL A 1 93 ? 1.428 1.442 -7.027 1 97.19 93 VAL A O 1
ATOM 745 N N . LEU A 1 94 ? 1.248 -0.522 -6.016 1 97.88 94 LEU A N 1
ATOM 746 C CA . LEU A 1 94 ? 0.017 -0.909 -6.695 1 97.88 94 LEU A CA 1
ATOM 747 C C . LEU A 1 94 ? -1.08 -1.234 -5.688 1 97.88 94 LEU A C 1
ATOM 749 O O . LEU A 1 94 ? -0.919 -2.131 -4.855 1 97.88 94 LEU A O 1
ATOM 753 N N . VAL A 1 95 ? -2.186 -0.509 -5.73 1 96.94 95 VAL A N 1
ATOM 754 C CA . VAL A 1 95 ? -3.334 -0.729 -4.859 1 96.94 95 VAL A CA 1
ATOM 755 C 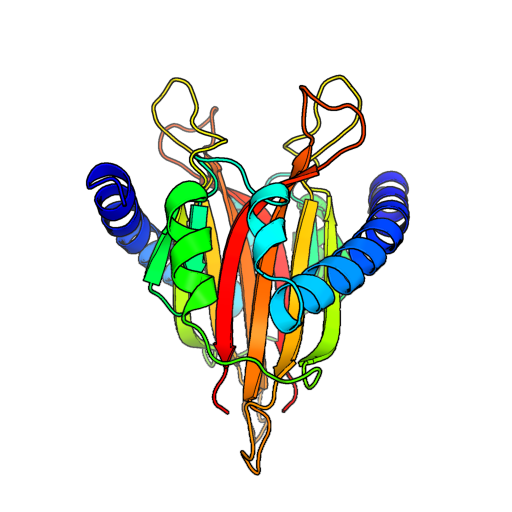C . VAL A 1 95 ? -4.547 -1.141 -5.691 1 96.94 95 VAL A C 1
ATOM 757 O O . VAL A 1 95 ? -4.965 -0.412 -6.594 1 96.94 95 VAL A O 1
ATOM 760 N N . VAL A 1 96 ? -5.055 -2.293 -5.371 1 96.44 96 VAL A N 1
ATOM 761 C CA . VAL A 1 96 ? -6.176 -2.854 -6.117 1 96.44 96 VAL A CA 1
ATOM 762 C C . VAL A 1 96 ? -7.391 -2.98 -5.203 1 96.44 96 VAL A C 1
ATOM 764 O O . VAL A 1 96 ? -7.273 -3.418 -4.059 1 96.44 96 VAL A O 1
ATOM 767 N N . SER A 1 97 ? -8.5 -2.572 -5.645 1 93.81 97 SER A N 1
ATOM 768 C CA . SER A 1 97 ? -9.758 -2.775 -4.934 1 93.81 97 SER A CA 1
ATOM 769 C C . SER A 1 97 ? -10.781 -3.488 -5.812 1 93.81 97 SER A C 1
ATOM 771 O O . SER A 1 97 ? -10.812 -3.287 -7.027 1 93.81 97 SER A O 1
ATOM 773 N N . GLY A 1 98 ? -11.57 -4.301 -5.184 1 92.88 98 GLY A N 1
ATOM 774 C CA . GLY A 1 98 ? -12.602 -5.039 -5.895 1 92.88 98 GLY A CA 1
ATOM 775 C C . GLY A 1 98 ? -13.469 -5.887 -4.98 1 92.88 98 GLY A C 1
ATOM 776 O O . GLY A 1 98 ? -13.617 -5.574 -3.799 1 92.88 98 GLY A O 1
ATOM 777 N N . SER A 1 99 ? -14.117 -6.816 -5.633 1 92.06 99 SER A N 1
ATOM 778 C CA . SER A 1 99 ? -14.961 -7.754 -4.895 1 92.06 99 SER A CA 1
ATOM 779 C C . SER A 1 99 ? -14.711 -9.188 -5.344 1 92.06 99 SER A C 1
ATOM 781 O O . SER A 1 99 ? -14.25 -9.422 -6.461 1 92.06 99 SER A O 1
ATOM 783 N N . VAL A 1 100 ? -14.984 -10.055 -4.398 1 89.75 100 VAL A N 1
ATOM 784 C CA . VAL A 1 100 ? -14.82 -11.469 -4.688 1 89.75 100 VAL A CA 1
ATOM 785 C C . VAL A 1 100 ? -15.969 -12.258 -4.074 1 89.75 100 VAL A C 1
ATOM 787 O O . VAL A 1 100 ? -16.438 -11.93 -2.984 1 89.75 100 VAL A O 1
ATOM 790 N N . ARG A 1 101 ? -16.438 -13.211 -4.766 1 87.44 101 ARG A N 1
ATOM 791 C CA . ARG A 1 101 ? -17.469 -14.141 -4.305 1 87.44 101 ARG A CA 1
ATOM 792 C C . ARG A 1 101 ? -16.906 -15.555 -4.195 1 87.44 101 ARG A C 1
ATOM 794 O O . ARG A 1 101 ? -16.266 -16.047 -5.129 1 87.44 101 ARG A O 1
ATOM 801 N N . TYR A 1 102 ? -17.078 -16.078 -3.025 1 81.5 102 TYR A N 1
ATOM 802 C CA . TYR A 1 102 ? -16.609 -17.453 -2.822 1 81.5 102 TYR A CA 1
ATOM 803 C C . TYR A 1 102 ? -17.781 -18.422 -2.873 1 81.5 102 TYR A C 1
ATOM 805 O O . TYR A 1 102 ? -18.797 -18.234 -2.186 1 81.5 102 TYR A O 1
ATOM 813 N N . GLY A 1 103 ? -17.547 -19.375 -3.654 1 78.19 103 GLY A N 1
ATOM 814 C CA . GLY A 1 103 ? -18.547 -20.406 -3.746 1 78.19 103 GLY A CA 1
ATOM 815 C C . GLY A 1 103 ? -19.938 -19.875 -4.066 1 78.19 103 GLY A C 1
ATOM 816 O O . GLY A 1 103 ? -20.109 -19.125 -5.035 1 78.19 103 GLY A O 1
ATOM 817 N N . ASN A 1 104 ? -20.859 -20.266 -3.219 1 76.62 104 ASN A N 1
ATOM 818 C CA . ASN A 1 104 ? -22.266 -19.938 -3.467 1 76.62 104 ASN A CA 1
ATOM 819 C C . ASN A 1 104 ? -22.75 -18.812 -2.553 1 76.62 104 ASN A C 1
ATOM 821 O O . ASN A 1 104 ? -23.938 -18.75 -2.215 1 76.62 104 ASN A O 1
ATOM 825 N N . GLU A 1 105 ? -21.797 -18.078 -2.256 1 78.81 105 GLU A N 1
ATOM 826 C CA . GLU A 1 105 ? -22.219 -16.953 -1.431 1 78.81 105 GLU A CA 1
ATOM 827 C C . GLU A 1 105 ? -23.109 -15.992 -2.215 1 78.81 105 GLU A C 1
ATOM 829 O O . GLU A 1 105 ? -22.891 -15.773 -3.41 1 78.81 105 GLU A O 1
ATOM 834 N N . SER A 1 106 ? -24.109 -15.469 -1.569 1 80.56 106 SER A N 1
ATOM 835 C CA . SER A 1 106 ? -25.078 -14.594 -2.225 1 80.56 106 SER A CA 1
ATOM 836 C C . SER A 1 106 ? -24.484 -13.211 -2.475 1 80.56 106 SER A C 1
ATOM 838 O O . SER A 1 106 ? -24.734 -12.602 -3.516 1 80.56 106 SER A O 1
ATOM 840 N N . GLN A 1 107 ? -23.688 -12.773 -1.528 1 85.44 107 GLN A N 1
ATOM 841 C CA . GLN A 1 107 ? -23.188 -11.414 -1.685 1 85.44 107 GLN A CA 1
ATOM 842 C C . GLN A 1 107 ? -21.672 -11.398 -1.834 1 85.44 107 GLN A C 1
ATOM 844 O O . GLN A 1 107 ? -20.969 -12.078 -1.088 1 85.44 107 GLN A O 1
ATOM 849 N N . PRO A 1 108 ? -21.203 -10.656 -2.822 1 88.44 108 PRO A N 1
ATOM 850 C CA . PRO A 1 108 ? -19.75 -10.508 -2.959 1 88.44 108 PRO A CA 1
ATOM 851 C C . PRO A 1 108 ? -19.125 -9.758 -1.787 1 88.44 108 PRO A C 1
ATOM 853 O O . PRO A 1 108 ? -19.781 -8.945 -1.144 1 88.44 108 PRO A O 1
ATOM 856 N N . ARG A 1 109 ? -17.875 -10.094 -1.533 1 88.12 109 ARG A N 1
ATOM 857 C CA . ARG A 1 109 ? -17.094 -9.422 -0.493 1 88.12 109 ARG A CA 1
ATOM 858 C C . ARG A 1 109 ? -16.094 -8.461 -1.1 1 88.12 109 ARG A C 1
ATOM 860 O O . ARG A 1 109 ? -15.328 -8.828 -1.998 1 88.12 109 ARG A O 1
ATOM 867 N N . GLY A 1 110 ? -16.109 -7.25 -0.542 1 90.56 110 GLY A N 1
ATOM 868 C CA . GLY A 1 110 ? -15.109 -6.289 -0.982 1 90.56 110 GLY A CA 1
ATOM 869 C C . GLY A 1 110 ? -13.711 -6.617 -0.499 1 90.56 110 GLY A C 1
ATOM 870 O O . GLY A 1 110 ? -13.539 -7.246 0.548 1 90.56 110 GLY A O 1
ATOM 871 N N . PHE A 1 111 ? -12.695 -6.277 -1.274 1 92.69 111 PHE A N 1
ATOM 872 C CA . PHE A 1 111 ? -11.32 -6.473 -0.829 1 92.69 111 PHE A CA 1
ATOM 873 C C . PHE A 1 111 ? -10.438 -5.324 -1.288 1 92.69 111 PHE A C 1
ATOM 875 O O . PHE A 1 111 ? -10.797 -4.582 -2.205 1 92.69 111 PHE A O 1
ATOM 882 N N . SER A 1 112 ? -9.406 -5.113 -0.636 1 94.06 112 SER A N 1
ATOM 883 C CA . SER A 1 112 ? -8.266 -4.301 -1.05 1 94.06 112 SER A CA 1
ATOM 884 C C . SER A 1 112 ? -6.969 -5.098 -1 1 94.06 112 SER A C 1
ATOM 886 O O . SER A 1 112 ? -6.723 -5.832 -0.04 1 94.06 112 SER A O 1
ATOM 888 N N . ASP A 1 113 ? -6.211 -5.086 -2.031 1 96.88 113 ASP A N 1
ATOM 889 C CA . ASP A 1 113 ? -4.914 -5.742 -2.117 1 96.88 113 ASP A CA 1
ATOM 890 C C . ASP A 1 113 ? -3.822 -4.754 -2.52 1 96.88 113 ASP A C 1
ATOM 892 O O . ASP A 1 113 ? -3.865 -4.184 -3.611 1 96.88 113 ASP A O 1
ATOM 896 N N . THR A 1 114 ? -2.842 -4.52 -1.658 1 97.81 114 THR A N 1
ATOM 897 C CA . THR A 1 114 ? -1.74 -3.592 -1.891 1 97.81 114 THR A CA 1
ATOM 898 C C . THR A 1 114 ? -0.445 -4.348 -2.172 1 97.81 114 THR A C 1
ATOM 900 O O . THR A 1 114 ? -0.081 -5.266 -1.432 1 97.81 114 THR A O 1
ATOM 903 N N . PHE A 1 115 ? 0.209 -3.932 -3.23 1 98.25 115 PHE A N 1
ATOM 904 C CA . PHE A 1 115 ? 1.484 -4.527 -3.611 1 98.25 115 PHE A CA 1
ATOM 905 C C . PHE A 1 115 ? 2.58 -3.469 -3.672 1 98.25 115 PHE A C 1
ATOM 907 O O . PHE A 1 115 ? 2.35 -2.357 -4.148 1 98.25 115 PHE A O 1
ATOM 914 N N . VAL A 1 116 ? 3.727 -3.824 -3.174 1 97.69 116 VAL A N 1
ATOM 915 C CA . VAL A 1 116 ? 4.957 -3.131 -3.539 1 97.69 116 VAL A CA 1
ATOM 916 C C . VAL A 1 116 ? 5.812 -4.027 -4.434 1 97.69 116 VAL A C 1
ATOM 918 O O . VAL A 1 116 ? 6.328 -5.051 -3.982 1 97.69 116 VAL A O 1
ATOM 921 N N . LEU A 1 117 ? 5.855 -3.6 -5.684 1 97.06 117 LEU A N 1
ATOM 922 C CA . LEU A 1 117 ? 6.633 -4.34 -6.672 1 97.06 117 LEU A CA 1
ATOM 923 C C . LEU A 1 117 ? 8.047 -3.785 -6.773 1 97.06 117 LEU A C 1
ATOM 925 O O . LEU A 1 117 ? 8.242 -2.574 -6.906 1 97.06 117 LEU A O 1
ATOM 929 N N . LYS A 1 118 ? 8.953 -4.672 -6.688 1 95.5 118 LYS A N 1
ATOM 930 C CA . LYS A 1 118 ? 10.359 -4.277 -6.738 1 95.5 118 LYS A CA 1
ATOM 931 C C . LYS A 1 118 ? 11.047 -4.84 -7.98 1 95.5 118 LYS A C 1
ATOM 933 O O . LYS A 1 118 ? 10.82 -5.996 -8.352 1 95.5 118 LYS A O 1
ATOM 938 N N . TYR A 1 119 ? 11.789 -3.969 -8.539 1 92.81 119 TYR A N 1
ATOM 939 C CA . TYR A 1 119 ? 12.562 -4.379 -9.703 1 92.81 119 TYR A CA 1
ATOM 940 C C . TYR A 1 119 ? 13.547 -5.484 -9.344 1 92.81 119 TYR A C 1
ATOM 942 O O . TYR A 1 119 ? 14.266 -5.391 -8.344 1 92.81 119 TYR A O 1
ATOM 950 N N . ASP A 1 120 ? 13.547 -6.539 -10.156 1 91.44 120 ASP A N 1
ATOM 951 C CA . ASP A 1 120 ? 14.453 -7.66 -9.953 1 91.44 120 ASP A CA 1
ATOM 952 C C . ASP A 1 120 ? 15.82 -7.387 -10.578 1 91.44 120 ASP A C 1
ATOM 954 O O . ASP A 1 120 ? 15.938 -7.332 -11.805 1 91.44 120 ASP A O 1
ATOM 958 N N . LEU A 1 121 ? 16.797 -7.273 -9.789 1 85.75 121 LEU A N 1
ATOM 959 C CA . LEU A 1 121 ? 18.141 -6.949 -10.289 1 85.75 121 LEU A CA 1
ATOM 960 C C . LEU A 1 121 ? 18.75 -8.141 -11.008 1 85.75 121 LEU A C 1
ATOM 962 O O . LEU A 1 121 ? 19.641 -7.977 -11.844 1 85.75 121 LEU A O 1
ATOM 966 N N . GLU A 1 122 ? 18.359 -9.398 -10.641 1 85.81 122 GLU A N 1
ATOM 967 C CA . GLU A 1 122 ? 18.906 -10.609 -11.227 1 85.81 122 GLU A CA 1
ATOM 968 C C . GLU A 1 122 ? 18.234 -10.938 -12.555 1 85.81 122 GLU A C 1
ATOM 970 O O . GLU A 1 122 ? 18.797 -11.648 -13.383 1 85.81 122 GLU A O 1
ATOM 975 N N . LYS A 1 123 ? 17 -10.547 -12.719 1 85.69 123 LYS A N 1
ATOM 976 C CA . LYS A 1 123 ? 16.234 -10.773 -13.938 1 85.69 123 LYS A CA 1
ATOM 977 C C . LYS A 1 123 ? 15.773 -9.445 -14.547 1 85.69 123 LYS A C 1
ATOM 979 O O . LYS A 1 123 ? 14.688 -8.961 -14.227 1 85.69 123 LYS A O 1
ATOM 984 N N . HIS A 1 124 ? 16.484 -8.984 -15.453 1 79 124 HIS A N 1
ATOM 985 C CA . HIS A 1 124 ? 16.266 -7.656 -16.016 1 79 124 HIS A CA 1
ATOM 986 C C . HIS A 1 124 ? 14.844 -7.52 -16.562 1 79 124 HIS A C 1
ATOM 988 O O . HIS A 1 124 ? 14.352 -8.414 -17.25 1 79 124 HIS A O 1
ATOM 994 N N . GLY A 1 125 ? 14.188 -6.383 -16.156 1 81.31 125 GLY A N 1
ATOM 995 C CA . GLY A 1 125 ? 12.867 -6.047 -16.656 1 81.31 125 GLY A CA 1
ATOM 996 C C . GLY A 1 125 ? 11.742 -6.707 -15.875 1 81.31 125 GLY A C 1
ATOM 997 O O . GLY A 1 125 ? 10.57 -6.504 -16.172 1 81.31 125 GLY A O 1
ATOM 998 N N . MET A 1 126 ? 12.141 -7.473 -14.93 1 90 126 MET A N 1
ATOM 999 C CA . MET A 1 126 ? 11.117 -8.18 -14.164 1 90 126 MET A CA 1
ATOM 1000 C C . MET A 1 126 ? 10.938 -7.559 -12.781 1 90 126 MET A C 1
ATOM 1002 O O . MET A 1 126 ? 11.836 -6.887 -12.281 1 90 126 MET A O 1
ATOM 1006 N N . TYR A 1 127 ? 9.805 -7.711 -12.344 1 95.19 127 TYR A N 1
ATOM 1007 C CA . TYR A 1 127 ? 9.453 -7.293 -10.992 1 95.19 127 TYR A CA 1
ATOM 1008 C C . TYR A 1 127 ? 8.969 -8.477 -10.164 1 95.19 127 TYR A C 1
ATOM 1010 O O . TYR A 1 127 ? 8.484 -9.469 -10.711 1 95.19 127 TYR A O 1
ATOM 1018 N N . TYR A 1 128 ? 9.234 -8.414 -8.898 1 96.25 128 TYR A N 1
ATOM 1019 C CA . TYR A 1 128 ? 8.648 -9.352 -7.957 1 96.25 128 TYR A CA 1
ATOM 1020 C C . TYR A 1 128 ? 7.891 -8.617 -6.855 1 96.25 128 TYR A C 1
ATOM 1022 O O . TYR A 1 128 ? 8.039 -7.406 -6.695 1 96.25 128 TYR A O 1
ATOM 1030 N N . ILE A 1 129 ? 7.016 -9.336 -6.133 1 97.12 129 ILE A N 1
ATOM 1031 C CA . ILE A 1 129 ? 6.273 -8.766 -5.012 1 97.12 129 ILE A CA 1
ATOM 1032 C C . ILE A 1 129 ? 7.156 -8.742 -3.768 1 97.12 129 ILE A C 1
ATOM 1034 O O . ILE A 1 129 ? 7.434 -9.789 -3.172 1 97.12 129 ILE A O 1
ATOM 1038 N N . ALA A 1 130 ? 7.613 -7.547 -3.436 1 96.88 130 ALA A N 1
ATOM 1039 C CA . ALA A 1 130 ? 8.406 -7.398 -2.217 1 96.88 130 ALA A CA 1
ATOM 1040 C C . ALA A 1 130 ? 7.512 -7.387 -0.98 1 96.88 130 ALA A C 1
ATOM 1042 O O . ALA A 1 130 ? 7.918 -7.848 0.09 1 96.88 130 ALA A O 1
ATOM 1043 N N . SER A 1 131 ? 6.359 -6.832 -1.153 1 96.81 131 SER A N 1
ATOM 1044 C CA . SER A 1 131 ? 5.395 -6.75 -0.063 1 96.81 131 SER A CA 1
ATOM 1045 C C . SER A 1 131 ? 3.963 -6.809 -0.586 1 96.81 131 SER A C 1
ATOM 1047 O O . SER A 1 131 ? 3.656 -6.25 -1.642 1 96.81 131 SER A O 1
ATOM 1049 N N . GLN A 1 132 ? 3.135 -7.461 0.142 1 97.25 132 GLN A N 1
ATOM 1050 C CA . GLN A 1 132 ? 1.72 -7.551 -0.203 1 97.25 132 GLN A CA 1
ATOM 1051 C C . GLN A 1 132 ? 0.843 -7.473 1.044 1 97.25 132 GLN A C 1
ATOM 1053 O O . GLN A 1 132 ? 1.158 -8.078 2.07 1 97.25 132 GLN A O 1
ATOM 1058 N N . CYS A 1 133 ? -0.212 -6.75 0.988 1 96.94 133 CYS A N 1
ATOM 1059 C CA . CYS A 1 133 ? -1.211 -6.668 2.047 1 96.94 133 CYS A CA 1
ATOM 1060 C C . CYS A 1 133 ? -2.617 -6.836 1.485 1 96.94 133 CYS A C 1
ATOM 1062 O O . CYS A 1 133 ? -3.115 -5.961 0.775 1 96.94 133 CYS A O 1
ATOM 1064 N N . PHE A 1 134 ? -3.227 -7.922 1.793 1 95.75 134 PHE A N 1
ATOM 1065 C CA . PHE A 1 134 ? -4.594 -8.211 1.379 1 95.75 134 PHE A CA 1
ATOM 1066 C C . PHE A 1 134 ? -5.559 -8.07 2.551 1 95.75 134 PHE A C 1
ATOM 1068 O O . PHE A 1 134 ? -5.297 -8.586 3.639 1 95.75 134 PHE A O 1
ATOM 1075 N N . ARG A 1 135 ? -6.637 -7.352 2.318 1 93.38 135 ARG A N 1
ATOM 1076 C CA . ARG A 1 135 ? -7.672 -7.211 3.338 1 93.38 135 ARG A CA 1
ATOM 1077 C C . ARG A 1 135 ? -9.062 -7.336 2.727 1 93.38 135 ARG A C 1
ATOM 1079 O O . ARG A 1 135 ? -9.375 -6.668 1.737 1 93.38 135 ARG A O 1
ATOM 1086 N N . GLN A 1 136 ? -9.789 -8.203 3.375 1 89.5 136 GLN A N 1
ATOM 1087 C CA . GLN A 1 136 ? -11.211 -8.258 3.027 1 89.5 136 GLN A CA 1
ATOM 1088 C C . GLN A 1 136 ? -11.984 -7.141 3.723 1 89.5 136 GLN A C 1
ATOM 1090 O O . GLN A 1 136 ? -11.758 -6.855 4.898 1 89.5 136 GLN A O 1
ATOM 1095 N N . MET A 1 137 ? -12.789 -6.418 2.963 1 81.5 137 MET A N 1
ATOM 1096 C CA . MET A 1 137 ? -13.578 -5.305 3.486 1 81.5 137 MET A CA 1
ATOM 1097 C C . MET A 1 137 ? -15.039 -5.707 3.662 1 81.5 137 MET A C 1
ATOM 1099 O O . MET A 1 137 ? -15.617 -6.352 2.787 1 81.5 137 MET A O 1
ATOM 1103 N N . TYR A 1 138 ? -15.57 -5.676 4.902 1 69.19 138 TYR A N 1
ATOM 1104 C CA . TYR A 1 138 ? -16.953 -6.035 5.172 1 69.19 138 TYR A CA 1
ATOM 1105 C C . TYR A 1 138 ? -17.828 -4.793 5.316 1 69.19 138 TYR A C 1
ATOM 1107 O O . TYR A 1 138 ? -17.469 -3.863 6.043 1 69.19 138 TYR A O 1
ATOM 1115 N N . TYR A 1 139 ? -18.438 -4.336 4.371 1 56.72 139 TYR A N 1
ATOM 1116 C CA . TYR A 1 139 ? -19.375 -3.229 4.562 1 56.72 139 TYR A CA 1
ATOM 1117 C C . TYR A 1 139 ? -20.797 -3.738 4.754 1 56.72 139 TYR A C 1
ATOM 1119 O O . TYR A 1 139 ? -21.156 -4.805 4.25 1 56.72 139 TYR A O 1
ATOM 1127 N N . MET B 1 1 ? 6.875 -18.734 9.82 1 57.28 1 MET B N 1
ATOM 1128 C CA . MET B 1 1 ? 7.324 -17.344 9.82 1 57.28 1 MET B CA 1
ATOM 1129 C C . MET B 1 1 ? 8.445 -17.141 10.836 1 57.28 1 MET B C 1
ATOM 1131 O O . MET B 1 1 ? 8.391 -17.656 11.945 1 57.28 1 MET B O 1
ATOM 1135 N N . SER B 1 2 ? 9.57 -16.516 10.344 1 66.12 2 SER B N 1
ATOM 1136 C CA . SER B 1 2 ? 10.641 -16.391 11.328 1 66.12 2 SER B CA 1
ATOM 1137 C C . SER B 1 2 ? 10.195 -15.547 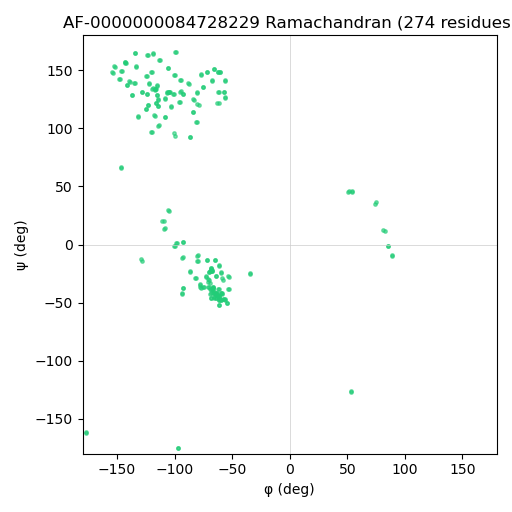12.523 1 66.12 2 SER B C 1
ATOM 1139 O O . SER B 1 2 ? 9.414 -14.609 12.367 1 66.12 2 SER B O 1
ATOM 1141 N N . GLN B 1 3 ? 10.227 -16.031 13.688 1 72.38 3 GLN B N 1
ATOM 1142 C CA . GLN B 1 3 ? 9.984 -15.344 14.945 1 72.38 3 GLN B CA 1
ATOM 1143 C C . GLN B 1 3 ? 10.477 -13.906 14.891 1 72.38 3 GLN B C 1
ATOM 1145 O O . GLN B 1 3 ? 9.844 -13 15.43 1 72.38 3 GLN B O 1
ATOM 1150 N N . ASP B 1 4 ? 11.383 -13.734 14.047 1 78.56 4 ASP B N 1
ATOM 1151 C CA . ASP B 1 4 ? 11.984 -12.406 13.922 1 78.56 4 ASP B CA 1
ATOM 1152 C C . ASP B 1 4 ? 11.078 -11.461 13.133 1 78.56 4 ASP B C 1
ATOM 1154 O O . ASP B 1 4 ? 10.906 -10.305 13.516 1 78.56 4 ASP B O 1
ATOM 1158 N N . PHE B 1 5 ? 10.445 -11.984 12.172 1 78.81 5 PHE B N 1
ATOM 1159 C CA . PHE B 1 5 ? 9.57 -11.164 11.352 1 78.81 5 PHE B CA 1
ATOM 1160 C C . PHE B 1 5 ? 8.336 -10.727 12.141 1 78.81 5 PHE B C 1
ATOM 1162 O O . PHE B 1 5 ? 7.949 -9.562 12.102 1 78.81 5 PHE B O 1
ATOM 1169 N N . LYS B 1 6 ? 7.758 -11.586 12.891 1 80.06 6 LYS B N 1
ATOM 1170 C CA . LYS B 1 6 ? 6.582 -11.273 13.695 1 80.06 6 LYS B CA 1
ATOM 1171 C C . LYS B 1 6 ? 6.918 -10.258 14.789 1 80.06 6 LYS B C 1
ATOM 1173 O O . LYS B 1 6 ? 6.121 -9.367 15.078 1 80.06 6 LYS B O 1
ATOM 1178 N N . SER B 1 7 ? 8.023 -10.469 15.328 1 83.94 7 SER B N 1
ATOM 1179 C CA . SER B 1 7 ? 8.469 -9.523 16.344 1 83.94 7 SER B CA 1
ATOM 1180 C C . SER B 1 7 ? 8.656 -8.125 15.773 1 83.94 7 SER B C 1
ATOM 1182 O O . SER B 1 7 ? 8.312 -7.133 16.422 1 83.94 7 SER B O 1
ATOM 1184 N N . LEU B 1 8 ? 9.148 -8.094 14.594 1 84.81 8 LEU B N 1
ATOM 1185 C CA . LEU B 1 8 ? 9.328 -6.812 13.922 1 84.81 8 LEU B CA 1
ATOM 1186 C C . LEU B 1 8 ? 7.984 -6.168 13.609 1 84.81 8 LEU B C 1
ATOM 1188 O O . LEU B 1 8 ? 7.84 -4.949 13.719 1 84.81 8 LEU B O 1
ATOM 1192 N N . ILE B 1 9 ? 7.008 -6.961 13.25 1 85.12 9 ILE B N 1
ATOM 1193 C CA . ILE B 1 9 ? 5.672 -6.445 12.977 1 85.12 9 ILE B CA 1
ATOM 1194 C C . ILE B 1 9 ? 5.074 -5.859 14.25 1 85.12 9 ILE B C 1
ATOM 1196 O O . ILE B 1 9 ? 4.473 -4.781 14.227 1 85.12 9 ILE B O 1
ATOM 1200 N N . ASP B 1 10 ? 5.277 -6.547 15.328 1 86.44 10 ASP B N 1
ATOM 1201 C CA . ASP B 1 10 ? 4.75 -6.074 16.609 1 86.44 10 ASP B CA 1
ATOM 1202 C C . ASP B 1 10 ? 5.375 -4.734 16.984 1 86.44 10 ASP B C 1
ATOM 1204 O O . ASP B 1 10 ? 4.672 -3.824 17.438 1 86.44 10 ASP B O 1
ATOM 1208 N N . ILE B 1 11 ? 6.566 -4.66 16.812 1 83.5 11 ILE B N 1
ATOM 1209 C CA . ILE B 1 11 ? 7.293 -3.447 17.156 1 83.5 11 ILE B CA 1
ATOM 1210 C C . ILE B 1 11 ? 6.848 -2.299 16.266 1 83.5 11 ILE B C 1
ATOM 1212 O O . ILE B 1 11 ? 6.582 -1.192 16.734 1 83.5 11 ILE B O 1
ATOM 1216 N N . THR B 1 12 ? 6.754 -2.549 14.969 1 88.19 12 THR B N 1
ATOM 1217 C CA . THR B 1 12 ? 6.406 -1.501 14.016 1 88.19 12 THR B CA 1
ATOM 1218 C C . THR B 1 12 ? 4.945 -1.086 14.18 1 88.19 12 THR B C 1
ATOM 1220 O O . THR B 1 12 ? 4.582 0.051 13.875 1 88.19 12 THR B O 1
ATOM 1223 N N . SER B 1 13 ? 4.066 -1.955 14.734 1 90.38 13 SER B N 1
ATOM 1224 C CA . SER B 1 13 ? 2.643 -1.673 14.875 1 90.38 13 SER B CA 1
ATOM 1225 C C . SER B 1 13 ? 2.396 -0.545 15.875 1 90.38 13 SER B C 1
ATOM 1227 O O . SER B 1 13 ? 1.501 0.278 15.68 1 90.38 13 SER B O 1
ATOM 1229 N N . LYS B 1 14 ? 3.166 -0.534 16.938 1 89.19 14 LYS B N 1
ATOM 1230 C CA . LYS B 1 14 ? 3.018 0.562 17.891 1 89.19 14 LYS B CA 1
ATOM 1231 C C . LYS B 1 14 ? 3.391 1.897 17.25 1 89.19 14 LYS B C 1
ATOM 1233 O O . LYS B 1 14 ? 2.691 2.896 17.438 1 89.19 14 LYS B O 1
ATOM 1238 N N . GLY B 1 15 ? 4.473 1.921 16.562 1 92.25 15 GLY B N 1
ATOM 1239 C CA . GLY B 1 15 ? 4.859 3.111 15.828 1 92.25 15 GLY B CA 1
ATOM 1240 C C . GLY B 1 15 ? 3.828 3.527 14.797 1 92.25 15 GLY B C 1
ATOM 1241 O O . GLY B 1 15 ? 3.523 4.715 14.656 1 92.25 15 GLY B O 1
ATOM 1242 N N . ALA B 1 16 ? 3.32 2.564 14.133 1 94.94 16 ALA B N 1
ATOM 1243 C CA . ALA B 1 16 ? 2.303 2.822 13.117 1 94.94 16 ALA B CA 1
ATOM 1244 C C . ALA B 1 16 ? 1.064 3.467 13.734 1 94.94 16 ALA B C 1
ATOM 1246 O O . ALA B 1 16 ? 0.499 4.406 13.164 1 94.94 16 ALA B O 1
ATOM 1247 N N . GLU B 1 17 ? 0.603 2.949 14.852 1 95.06 17 GLU B N 1
ATOM 1248 C CA . GLU B 1 17 ? -0.563 3.504 15.531 1 95.06 17 GLU B CA 1
ATOM 1249 C C . GLU B 1 17 ? -0.351 4.973 15.883 1 95.06 17 GLU B C 1
ATOM 1251 O O . GLU B 1 17 ? -1.237 5.805 15.664 1 95.06 17 GLU B O 1
ATOM 1256 N N . ASN B 1 18 ? 0.776 5.262 16.438 1 95.06 18 ASN B N 1
ATOM 1257 C CA . ASN B 1 18 ? 1.099 6.652 16.75 1 95.06 18 ASN B CA 1
ATOM 1258 C C . ASN B 1 18 ? 1.111 7.52 15.492 1 95.06 18 ASN B C 1
ATOM 1260 O O . ASN B 1 18 ? 0.568 8.625 15.492 1 95.06 18 ASN B O 1
ATOM 1264 N N . PHE B 1 19 ? 1.744 7.07 14.5 1 96.75 19 PHE B N 1
ATOM 1265 C CA . PHE B 1 19 ? 1.781 7.781 13.227 1 96.75 19 PHE B CA 1
ATOM 1266 C C . PHE B 1 19 ? 0.37 8.078 12.727 1 96.75 19 PHE B C 1
ATOM 1268 O O . PHE B 1 19 ? 0.061 9.211 12.352 1 96.75 19 PHE B O 1
ATOM 1275 N N . ILE B 1 20 ? -0.496 7.086 12.688 1 97.12 20 ILE B N 1
ATOM 1276 C CA . ILE B 1 20 ? -1.866 7.219 12.203 1 97.12 20 ILE B CA 1
ATOM 1277 C C . ILE B 1 20 ? -2.586 8.312 12.984 1 97.12 20 ILE B C 1
ATOM 1279 O O . ILE B 1 20 ? -3.203 9.203 12.398 1 97.12 20 ILE B O 1
ATOM 1283 N N . ASN B 1 21 ? -2.461 8.266 14.258 1 95.25 21 ASN B N 1
ATOM 1284 C CA . ASN B 1 21 ? -3.137 9.242 15.109 1 95.25 21 ASN B CA 1
ATOM 1285 C C . ASN B 1 21 ? -2.666 10.664 14.82 1 95.25 21 ASN B C 1
ATOM 1287 O O . ASN B 1 21 ? -3.482 11.57 14.641 1 95.25 21 ASN B O 1
ATOM 1291 N N . VAL B 1 22 ? -1.417 10.844 14.75 1 95.12 22 VAL B N 1
ATOM 1292 C CA . VAL B 1 22 ? -0.848 12.172 14.539 1 95.12 22 VAL B CA 1
ATOM 1293 C C . VAL B 1 22 ? -1.178 12.648 13.125 1 95.12 22 VAL B C 1
ATOM 1295 O O . VAL B 1 22 ? -1.609 13.789 12.938 1 95.12 22 VAL B O 1
ATOM 1298 N N . PHE B 1 23 ? -0.991 11.797 12.172 1 96.31 23 PHE B N 1
ATOM 1299 C CA . PHE B 1 23 ? -1.165 12.156 10.773 1 96.31 23 PHE B CA 1
ATOM 1300 C C . PHE B 1 23 ? -2.602 12.594 10.5 1 96.31 23 PHE B C 1
ATOM 1302 O O . PHE B 1 23 ? -2.834 13.664 9.938 1 96.31 23 PHE B O 1
ATOM 1309 N N . PHE B 1 24 ? -3.551 11.812 10.875 1 94.19 24 PHE B N 1
ATOM 1310 C CA . PHE B 1 24 ? -4.938 12.125 10.547 1 94.19 24 PHE B CA 1
ATOM 1311 C C . PHE B 1 24 ? -5.434 13.312 11.359 1 94.19 24 PHE B C 1
ATOM 1313 O O . PHE B 1 24 ? -6.312 14.055 10.914 1 94.19 24 PHE B O 1
ATOM 1320 N N . LYS B 1 25 ? -4.895 13.469 12.547 1 92 25 LYS B N 1
ATOM 1321 C CA . LYS B 1 25 ? -5.195 14.695 13.281 1 92 25 LYS B CA 1
ATOM 1322 C C . LYS B 1 25 ? -4.707 15.93 12.516 1 92 25 LYS B C 1
ATOM 1324 O O . LYS B 1 25 ? -5.426 16.922 12.414 1 92 25 LYS B O 1
ATOM 1329 N N . CYS B 1 26 ? -3.473 15.867 11.969 1 91.5 26 CYS B N 1
ATOM 1330 C CA . CYS B 1 26 ? -2.924 16.969 11.18 1 91.5 26 CYS B CA 1
ATOM 1331 C C . CYS B 1 2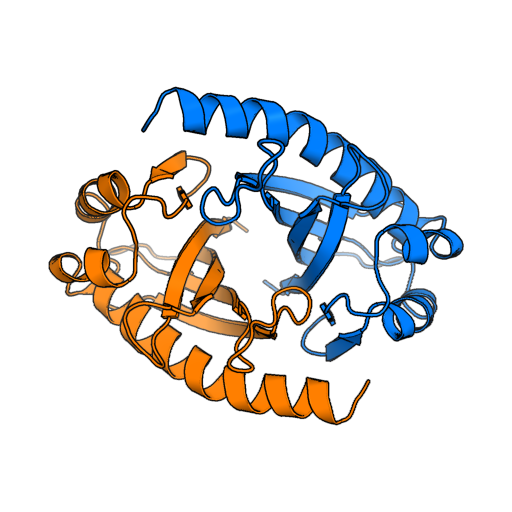6 ? -3.746 17.203 9.914 1 91.5 26 CYS B C 1
ATOM 1333 O O . CYS B 1 26 ? -4.047 18.344 9.57 1 91.5 26 CYS B O 1
ATOM 1335 N N . MET B 1 27 ? -4.145 16.172 9.266 1 90.31 27 MET B N 1
ATOM 1336 C CA . MET B 1 27 ? -4.945 16.25 8.047 1 90.31 27 MET B CA 1
ATOM 1337 C C . MET B 1 27 ? -6.258 16.984 8.305 1 90.31 27 MET B C 1
ATOM 1339 O O . MET B 1 27 ? -6.777 17.672 7.43 1 90.31 27 MET B O 1
ATOM 1343 N N . ASP B 1 28 ? -6.715 16.891 9.484 1 87.69 28 ASP B N 1
ATOM 1344 C CA . ASP B 1 28 ? -8.023 17.453 9.797 1 87.69 28 ASP B CA 1
ATOM 1345 C C . ASP B 1 28 ? -7.891 18.891 10.32 1 87.69 28 ASP B C 1
ATOM 1347 O O . ASP B 1 28 ? -8.727 19.75 10.031 1 87.69 28 ASP B O 1
ATOM 1351 N N . SER B 1 29 ? -6.875 19.172 11.102 1 86.5 29 SER B N 1
ATOM 1352 C CA . SER B 1 29 ? -6.941 20.406 11.875 1 86.5 29 SER B CA 1
ATOM 1353 C C . SER B 1 29 ? -5.684 21.25 11.68 1 86.5 29 SER B C 1
ATOM 1355 O O . SER B 1 29 ? -5.641 22.406 12.078 1 86.5 29 SER B O 1
ATOM 1357 N N . ASN B 1 30 ? -4.629 20.766 11.148 1 89.69 30 ASN B N 1
ATOM 1358 C CA . ASN B 1 30 ? -3.369 21.484 10.992 1 89.69 30 ASN B CA 1
ATOM 1359 C C . ASN B 1 30 ? -2.641 21.078 9.719 1 89.69 30 ASN B C 1
ATOM 1361 O O . ASN B 1 30 ? -1.508 20.594 9.773 1 89.69 30 ASN B O 1
ATOM 1365 N N . ARG B 1 31 ? -3.201 21.391 8.602 1 90 31 ARG B N 1
ATOM 1366 C CA . ARG B 1 31 ? -2.676 20.938 7.316 1 90 31 ARG B CA 1
ATOM 1367 C C . ARG B 1 31 ? -1.388 21.672 6.965 1 90 31 ARG B C 1
ATOM 1369 O O . ARG B 1 31 ? -0.631 21.234 6.098 1 90 31 ARG B O 1
ATOM 1376 N N . ASP B 1 32 ? -1.054 22.797 7.699 1 89.19 32 ASP B N 1
ATOM 1377 C CA . ASP B 1 32 ? 0.143 23.594 7.441 1 89.19 32 ASP B CA 1
ATOM 1378 C C . ASP B 1 32 ? 1.407 22.812 7.777 1 89.19 32 ASP B C 1
ATOM 1380 O O . ASP B 1 32 ? 2.49 23.109 7.273 1 89.19 32 ASP B O 1
ATOM 1384 N N . VAL B 1 33 ? 1.276 21.828 8.617 1 90.81 33 VAL B N 1
ATOM 1385 C CA . VAL B 1 33 ? 2.465 21.109 9.062 1 90.81 33 VAL B CA 1
ATOM 1386 C C . VAL B 1 33 ? 2.598 19.797 8.297 1 90.81 33 VAL B C 1
ATOM 1388 O O . VAL B 1 33 ? 3.562 19.047 8.484 1 90.81 33 VAL B O 1
ATOM 1391 N N . LEU B 1 34 ? 1.706 19.422 7.395 1 91.25 34 LEU B N 1
ATOM 1392 C CA . LEU B 1 34 ? 1.653 18.125 6.727 1 91.25 34 LEU B CA 1
ATOM 1393 C C . LEU B 1 34 ? 2.895 17.906 5.867 1 91.25 34 LEU B C 1
ATOM 1395 O O . LEU B 1 34 ? 3.332 16.766 5.68 1 91.25 34 LEU B O 1
ATOM 1399 N N . TYR B 1 35 ? 3.469 19.016 5.418 1 89.94 35 TYR B N 1
ATOM 1400 C CA . TYR B 1 35 ? 4.645 18.922 4.562 1 89.94 35 TYR B CA 1
ATOM 1401 C C . TYR B 1 35 ? 5.785 18.203 5.273 1 89.94 35 TYR B C 1
ATOM 1403 O O . TYR B 1 35 ? 6.656 17.625 4.629 1 89.94 35 TYR B O 1
ATOM 1411 N N . GLN B 1 36 ? 5.793 18.188 6.59 1 92.12 36 GLN B N 1
ATOM 1412 C CA . GLN B 1 36 ? 6.871 17.594 7.371 1 92.12 36 GLN B CA 1
ATOM 1413 C C . GLN B 1 36 ? 6.879 16.078 7.223 1 92.12 36 GLN B C 1
ATOM 1415 O O . GLN B 1 36 ? 7.895 15.43 7.488 1 92.12 36 GLN B O 1
ATOM 1420 N N . PHE B 1 37 ? 5.73 15.516 6.855 1 94.88 37 PHE B N 1
ATOM 1421 C CA . PHE B 1 37 ? 5.625 14.07 6.707 1 94.88 37 PHE B CA 1
ATOM 1422 C C . PHE B 1 37 ? 6.203 13.617 5.375 1 94.88 37 PHE B C 1
ATOM 1424 O O . PHE B 1 37 ? 6.438 12.422 5.164 1 94.88 37 PHE B O 1
ATOM 1431 N N . TYR B 1 38 ? 6.434 14.539 4.457 1 95.25 38 TYR B N 1
ATOM 1432 C CA . TYR B 1 38 ? 6.797 14.211 3.084 1 95.25 38 TYR B CA 1
ATOM 1433 C C . TYR B 1 38 ? 8.172 14.773 2.736 1 95.25 38 TYR B C 1
ATOM 1435 O O . TYR B 1 38 ? 8.75 15.539 3.506 1 95.25 38 TYR B O 1
ATOM 1443 N N . ARG B 1 39 ? 8.703 14.258 1.653 1 93.69 39 ARG B N 1
ATOM 1444 C CA . ARG B 1 39 ? 9.828 14.852 0.943 1 93.69 39 ARG B CA 1
ATOM 1445 C C . ARG B 1 39 ? 9.406 15.352 -0.434 1 93.69 39 ARG B C 1
ATOM 1447 O O . ARG B 1 39 ? 8.352 14.977 -0.943 1 93.69 39 ARG B O 1
ATOM 1454 N N . PRO B 1 40 ? 10.203 16.281 -0.971 1 91.25 40 PRO B N 1
ATOM 1455 C CA . PRO B 1 40 ? 9.812 16.828 -2.277 1 91.25 40 PRO B CA 1
ATOM 1456 C C . PRO B 1 40 ? 9.57 15.734 -3.316 1 91.25 40 PRO B C 1
ATOM 1458 O O . PRO B 1 40 ? 8.727 15.898 -4.203 1 91.25 40 PRO B O 1
ATOM 1461 N N . PHE B 1 41 ? 10.242 14.586 -3.17 1 90.44 41 PHE B N 1
ATOM 1462 C CA . PHE B 1 41 ? 10.172 13.523 -4.164 1 90.44 41 PHE B CA 1
ATOM 1463 C C . PHE B 1 41 ? 9.172 12.453 -3.744 1 90.44 41 PHE B C 1
ATOM 1465 O O . PHE B 1 41 ? 9.047 11.414 -4.402 1 90.44 41 PHE B O 1
ATOM 1472 N N . SER B 1 42 ? 8.5 12.641 -2.586 1 94.88 42 SER B N 1
ATOM 1473 C CA . SER B 1 42 ? 7.426 11.719 -2.23 1 94.88 42 SER B CA 1
ATOM 1474 C C . SER B 1 42 ? 6.367 11.656 -3.33 1 94.88 42 SER B C 1
ATOM 1476 O O . SER B 1 42 ? 6.047 12.672 -3.951 1 94.88 42 SER B O 1
ATOM 1478 N N . THR B 1 43 ? 5.863 10.461 -3.578 1 94.94 43 THR B N 1
ATOM 1479 C CA . THR B 1 43 ? 4.855 10.258 -4.613 1 94.94 43 THR B CA 1
ATOM 1480 C C . THR B 1 43 ? 3.496 9.961 -3.992 1 94.94 43 THR B C 1
ATOM 1482 O O . THR B 1 43 ? 3.363 9.031 -3.193 1 94.94 43 THR B O 1
ATOM 1485 N N . ILE B 1 44 ? 2.486 10.734 -4.375 1 95.19 44 ILE B N 1
ATOM 1486 C CA . ILE B 1 44 ? 1.166 10.641 -3.764 1 95.19 44 ILE B CA 1
ATOM 1487 C C . ILE B 1 44 ? 0.102 10.492 -4.848 1 95.19 44 ILE B C 1
ATOM 1489 O O . ILE B 1 44 ? 0.13 11.195 -5.859 1 95.19 44 ILE B O 1
ATOM 1493 N N . VAL B 1 45 ? -0.774 9.539 -4.688 1 93.94 45 VAL B N 1
ATOM 1494 C CA . VAL B 1 45 ? -1.979 9.438 -5.504 1 93.94 45 VAL B CA 1
ATOM 1495 C C . VAL B 1 45 ? -3.215 9.648 -4.629 1 93.94 45 VAL B C 1
ATOM 1497 O O . VAL B 1 45 ? -3.432 8.906 -3.668 1 93.94 45 VAL B O 1
ATOM 1500 N N . TRP B 1 46 ? -3.971 10.664 -4.934 1 94.06 46 TRP B N 1
ATOM 1501 C CA . TRP B 1 46 ? -5.195 11.016 -4.223 1 94.06 46 TRP B CA 1
ATOM 1502 C C . TRP B 1 46 ? -6.414 10.844 -5.121 1 94.06 46 TRP B C 1
ATOM 1504 O O . TRP B 1 46 ? -6.68 11.688 -5.98 1 94.06 46 TRP B O 1
ATOM 1514 N N . ASN B 1 47 ? -7.16 9.742 -4.898 1 91.25 47 ASN B N 1
ATOM 1515 C CA . ASN B 1 47 ? -8.328 9.43 -5.711 1 91.25 47 ASN B CA 1
ATOM 1516 C C . ASN B 1 47 ? -8.008 9.484 -7.203 1 91.25 47 ASN B C 1
ATOM 1518 O O . ASN B 1 47 ? -8.734 10.117 -7.973 1 91.25 47 ASN B O 1
ATOM 1522 N N . GLY B 1 48 ? -6.914 8.883 -7.484 1 89.94 48 GLY B N 1
ATOM 1523 C CA . GLY B 1 48 ? -6.539 8.742 -8.883 1 89.94 48 GLY B CA 1
ATOM 1524 C C . GLY B 1 48 ? -5.73 9.914 -9.406 1 89.94 48 GLY B C 1
ATOM 1525 O O . GLY B 1 48 ? -5.199 9.859 -10.516 1 89.94 48 GLY B O 1
ATOM 1526 N N . ASN B 1 49 ? -5.629 10.977 -8.625 1 91.06 49 ASN B N 1
ATOM 1527 C CA . ASN B 1 49 ? -4.832 12.133 -9.016 1 91.06 49 ASN B CA 1
ATOM 1528 C C . ASN B 1 49 ? -3.424 12.078 -8.43 1 91.06 49 ASN B C 1
ATOM 1530 O O . ASN B 1 49 ? -3.258 11.938 -7.219 1 91.06 49 ASN B O 1
ATOM 1534 N N . ALA B 1 50 ? -2.486 12.297 -9.289 1 92.5 50 ALA B N 1
ATOM 1535 C CA . ALA B 1 50 ? -1.096 12.141 -8.875 1 92.5 50 ALA B CA 1
ATOM 1536 C C . ALA B 1 50 ? -0.495 13.469 -8.43 1 92.5 50 ALA B C 1
ATOM 1538 O O . ALA B 1 50 ? -0.752 14.508 -9.047 1 92.5 50 ALA B O 1
ATOM 1539 N N . PHE B 1 51 ? 0.355 13.398 -7.348 1 92.69 51 PHE B N 1
ATOM 1540 C CA . PHE B 1 51 ? 1.076 14.547 -6.816 1 92.69 51 PHE B CA 1
ATOM 1541 C C . PHE B 1 51 ? 2.469 14.141 -6.348 1 92.69 51 PHE B C 1
ATOM 1543 O O . PHE B 1 51 ? 2.715 12.977 -6.047 1 92.69 51 PHE B O 1
ATOM 1550 N N . THR B 1 52 ? 3.318 15.188 -6.312 1 91.62 52 THR B N 1
ATOM 1551 C CA . THR B 1 52 ? 4.562 15.055 -5.566 1 91.62 52 THR B CA 1
ATOM 1552 C C . THR B 1 52 ? 4.445 15.719 -4.195 1 91.62 52 THR B C 1
ATOM 1554 O O . THR B 1 52 ? 3.502 16.469 -3.945 1 91.62 52 THR B O 1
ATOM 1557 N N . GLY B 1 53 ? 5.426 15.383 -3.32 1 89.12 53 GLY B N 1
ATOM 1558 C CA . GLY B 1 53 ? 5.383 15.953 -1.981 1 89.12 53 GLY B CA 1
ATOM 1559 C C . GLY B 1 53 ? 5.266 17.469 -1.977 1 89.12 53 GLY B C 1
ATOM 1560 O O . GLY B 1 53 ? 4.512 18.031 -1.184 1 89.12 53 GLY B O 1
ATOM 1561 N N . LEU B 1 54 ? 5.902 18.094 -2.852 1 83.62 54 LEU B N 1
ATOM 1562 C CA . LEU B 1 54 ? 5.91 19.547 -2.91 1 83.62 54 LEU B CA 1
ATOM 1563 C C . LEU B 1 54 ? 4.543 20.094 -3.32 1 83.62 54 LEU B C 1
ATOM 1565 O O . LEU B 1 54 ? 4.047 21.047 -2.732 1 83.62 54 LEU B O 1
ATOM 1569 N N . CYS B 1 55 ? 3.852 19.484 -4.215 1 87 55 CYS B N 1
ATOM 1570 C CA . CYS B 1 55 ? 2.58 19.938 -4.766 1 87 55 CYS B CA 1
ATO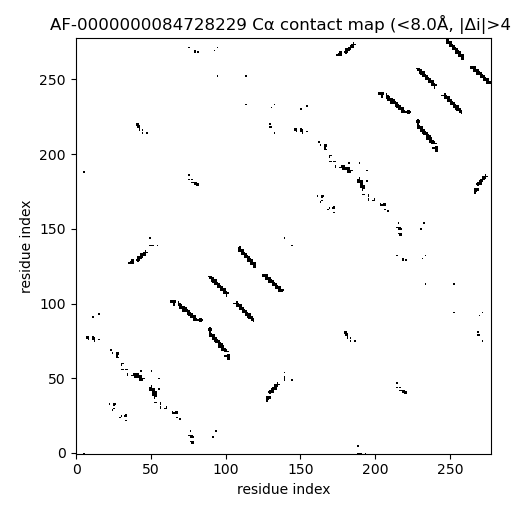M 1571 C C . CYS B 1 55 ? 1.413 19.469 -3.9 1 87 55 CYS B C 1
ATOM 1573 O O . CYS B 1 55 ? 0.347 20.094 -3.908 1 87 55 CYS B O 1
ATOM 1575 N N . TYR B 1 56 ? 1.63 18.438 -3.17 1 89.62 56 TYR B N 1
ATOM 1576 C CA . TYR B 1 56 ? 0.578 17.844 -2.357 1 89.62 56 TYR B CA 1
ATOM 1577 C C . TYR B 1 56 ? 0.141 18.781 -1.244 1 89.62 56 TYR B C 1
ATOM 1579 O O . TYR B 1 56 ? -1.047 18.875 -0.927 1 89.62 56 TYR B O 1
ATOM 1587 N N . ALA B 1 57 ? 1.055 19.5 -0.699 1 79.56 57 ALA B N 1
ATOM 1588 C CA . ALA B 1 57 ? 0.749 20.422 0.39 1 79.56 57 ALA B CA 1
ATOM 1589 C C . ALA B 1 57 ? -0.274 21.469 -0.048 1 79.56 57 ALA B C 1
ATOM 1591 O O . ALA B 1 57 ? -1.214 21.781 0.69 1 79.56 57 ALA B O 1
ATOM 1592 N N . GLU B 1 58 ? -0.153 21.984 -1.202 1 82.25 58 GLU B N 1
ATOM 1593 C CA . GLU B 1 58 ? -1.088 22.969 -1.721 1 82.25 58 GLU B CA 1
ATOM 1594 C C . GLU B 1 58 ? -2.439 22.344 -2.043 1 82.25 58 GLU B C 1
ATOM 1596 O O . GLU B 1 58 ? -3.484 22.969 -1.83 1 82.25 58 GLU B O 1
ATOM 1601 N N . PHE B 1 59 ? -2.371 21.156 -2.529 1 90.75 59 PHE B N 1
ATOM 1602 C CA . PHE B 1 59 ? -3.584 20.438 -2.912 1 90.75 59 PHE B CA 1
ATOM 1603 C C . PHE B 1 59 ? -4.449 20.156 -1.69 1 90.75 59 PHE B C 1
ATOM 1605 O O . PHE B 1 59 ? -5.656 20.391 -1.707 1 90.75 59 PHE B O 1
ATOM 1612 N N . VAL B 1 60 ? -3.869 19.766 -0.668 1 88.88 60 VAL B N 1
ATOM 1613 C CA . VAL B 1 60 ? -4.598 19.297 0.503 1 88.88 60 VAL B CA 1
ATOM 1614 C C . VAL B 1 60 ? -5.309 20.469 1.176 1 88.88 60 VAL B C 1
ATOM 1616 O O . VAL B 1 60 ? -6.391 20.297 1.744 1 88.88 60 VAL B O 1
ATOM 1619 N N . LYS B 1 61 ? -4.703 21.594 1.099 1 85.31 61 LYS B N 1
ATOM 1620 C CA . LYS B 1 61 ? -5.297 22.781 1.703 1 85.31 61 LYS B CA 1
ATOM 1621 C C . LYS B 1 61 ? -6.645 23.094 1.067 1 85.31 61 LYS B C 1
ATOM 1623 O O . LYS B 1 61 ? -7.469 23.797 1.664 1 85.31 61 LYS B O 1
ATOM 1628 N N . LYS B 1 62 ? -6.895 22.562 -0.077 1 86.31 62 LYS B N 1
ATOM 1629 C CA . LYS B 1 62 ? -8.125 22.875 -0.807 1 86.31 62 LYS B CA 1
ATOM 1630 C C . LYS B 1 62 ? -9.219 21.859 -0.479 1 86.31 62 LYS B C 1
ATOM 1632 O O . LYS B 1 62 ? -10.375 22.031 -0.872 1 86.31 62 LYS B O 1
ATOM 1637 N N . LEU B 1 63 ? -8.82 20.844 0.175 1 84.06 63 LEU B N 1
ATOM 1638 C CA . LEU B 1 63 ? -9.789 19.797 0.502 1 84.06 63 LEU B CA 1
ATOM 1639 C C . LEU B 1 63 ? -10.664 20.234 1.674 1 84.06 63 LEU B C 1
ATOM 1641 O O . LEU B 1 63 ? -10.211 20.953 2.566 1 84.06 63 LEU B O 1
ATOM 1645 N N . PRO B 1 64 ? -11.977 19.75 1.571 1 80.69 64 PRO B N 1
ATOM 1646 C CA . PRO B 1 64 ? -12.805 20.016 2.746 1 80.69 64 PRO B CA 1
ATOM 1647 C C . PRO B 1 64 ? -12.281 19.344 4.012 1 80.69 64 PRO B C 1
ATOM 1649 O O . PRO B 1 64 ? -11.641 18.297 3.932 1 80.69 64 PRO B O 1
ATOM 1652 N N . ASN B 1 65 ? -12.547 20.031 5.113 1 76.25 65 ASN B N 1
ATOM 1653 C CA . ASN B 1 65 ? -12.188 19.422 6.395 1 76.25 65 ASN B CA 1
ATOM 1654 C C . ASN B 1 65 ? -13.297 18.531 6.926 1 76.25 65 ASN B C 1
ATOM 1656 O O . ASN B 1 65 ? -14.469 18.734 6.617 1 76.25 65 ASN B O 1
ATOM 1660 N N . SER B 1 66 ? -12.945 17.359 7.48 1 70.44 66 SER B N 1
ATOM 1661 C CA . SER B 1 66 ? -13.93 16.453 8.055 1 70.44 66 SER B CA 1
ATOM 1662 C C . SER B 1 66 ? -14.352 16.891 9.445 1 70.44 66 SER B C 1
ATOM 1664 O O . SER B 1 66 ? -15.367 16.422 9.977 1 70.44 66 SER B O 1
ATOM 1666 N N . CYS B 1 67 ? -13.734 17.828 10.039 1 70.62 67 CYS B N 1
ATOM 1667 C CA . CYS B 1 67 ? -14 18.297 11.391 1 70.62 67 CYS B CA 1
ATOM 1668 C C . CYS B 1 67 ? -13.945 17.156 12.391 1 70.62 67 CYS B C 1
ATOM 1670 O O . CYS B 1 67 ? -14.883 16.953 13.164 1 70.62 67 CYS B O 1
ATOM 1672 N N . HIS B 1 68 ? -12.992 16.344 12.312 1 72.81 68 HIS B N 1
ATOM 1673 C CA . HIS B 1 68 ? -12.68 15.25 13.227 1 72.81 68 HIS B CA 1
ATOM 1674 C C . HIS B 1 68 ? -13.641 14.078 13.039 1 72.81 68 HIS B C 1
ATOM 1676 O O . HIS B 1 68 ? -14.039 13.445 14.016 1 72.81 68 HIS B O 1
ATOM 1682 N N . GLU B 1 69 ? -14.039 13.797 11.883 1 83.5 69 GLU B N 1
ATOM 1683 C CA . GLU B 1 69 ? -14.984 12.719 11.625 1 83.5 69 GLU B CA 1
ATOM 1684 C C . GLU B 1 69 ? -14.32 11.562 10.883 1 83.5 69 GLU B C 1
ATOM 1686 O O . GLU B 1 69 ? -14.992 10.773 10.219 1 83.5 69 GLU B O 1
ATOM 1691 N N . VAL B 1 70 ? -13.008 11.586 11.016 1 87.69 70 VAL B N 1
ATOM 1692 C CA . VAL B 1 70 ? -12.32 10.43 10.461 1 87.69 70 VAL B CA 1
ATOM 1693 C C . VAL B 1 70 ? -12.32 9.297 11.484 1 87.69 70 VAL B C 1
ATOM 1695 O O . VAL B 1 70 ? -11.922 9.484 12.633 1 87.69 70 VAL B O 1
ATOM 1698 N N . 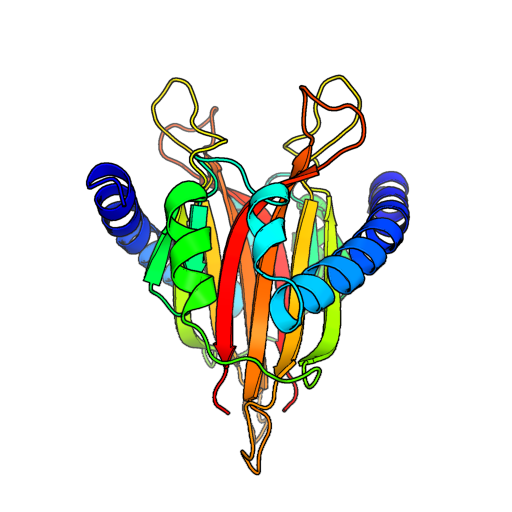VAL B 1 71 ? -12.781 8.18 11.141 1 92.06 71 VAL B N 1
ATOM 1699 C CA . VAL B 1 71 ? -12.789 6.992 11.984 1 92.06 71 VAL B CA 1
ATOM 1700 C C . VAL B 1 71 ? -11.945 5.898 11.336 1 92.06 71 VAL B C 1
ATOM 1702 O O . VAL B 1 71 ? -12.312 5.363 10.289 1 92.06 71 VAL B O 1
ATOM 1705 N N . VAL B 1 72 ? -10.789 5.59 11.992 1 93.62 72 VAL B N 1
ATOM 1706 C CA . VAL B 1 72 ? -9.961 4.484 11.531 1 93.62 72 VAL B CA 1
ATOM 1707 C C . VAL B 1 72 ? -10.539 3.162 12.039 1 93.62 72 VAL B C 1
ATOM 1709 O O . VAL B 1 72 ? -10.703 2.975 13.25 1 93.62 72 VAL B O 1
ATOM 1712 N N . GLN B 1 73 ? -10.875 2.312 11.203 1 92.81 73 GLN B N 1
ATOM 1713 C CA . GLN B 1 73 ? -11.484 1.037 11.57 1 92.81 73 GLN B CA 1
ATOM 1714 C C . GLN B 1 73 ? -10.43 -0.056 11.703 1 92.81 73 GLN B C 1
ATOM 1716 O O . GLN B 1 73 ? -10.492 -0.884 12.609 1 92.81 73 GLN B O 1
ATOM 1721 N N . ASN B 1 74 ? -9.508 -0.138 10.867 1 92.75 74 ASN B N 1
ATOM 1722 C CA . ASN B 1 74 ? -8.445 -1.136 10.875 1 92.75 74 ASN B CA 1
ATOM 1723 C C . ASN B 1 74 ? -7.18 -0.61 10.195 1 92.75 74 ASN B C 1
ATOM 1725 O O . ASN B 1 74 ? -7.238 0.337 9.414 1 92.75 74 ASN B O 1
ATOM 1729 N N . PHE B 1 75 ? -6.109 -1.161 10.617 1 95.56 75 PHE B N 1
ATOM 1730 C CA . PHE B 1 75 ? -4.875 -0.929 9.883 1 95.56 75 PHE B CA 1
ATOM 1731 C C . PHE B 1 75 ? -3.977 -2.16 9.93 1 95.56 75 PHE B C 1
ATOM 1733 O O . PHE B 1 75 ? -4.078 -2.975 10.844 1 95.56 75 PHE B O 1
ATOM 1740 N N . ASP B 1 76 ? -3.18 -2.355 8.852 1 94.94 76 ASP B N 1
ATOM 1741 C CA . ASP B 1 76 ? -2.102 -3.336 8.766 1 94.94 76 ASP B CA 1
ATOM 1742 C C . ASP B 1 76 ? -0.758 -2.654 8.516 1 94.94 76 ASP B C 1
ATOM 1744 O O . ASP B 1 76 ? -0.673 -1.692 7.754 1 94.94 76 ASP B O 1
ATOM 1748 N N . CYS B 1 77 ? 0.191 -3.076 9.25 1 94.44 77 CYS B N 1
ATOM 1749 C CA . CYS B 1 77 ? 1.534 -2.561 9.008 1 94.44 77 CYS B CA 1
ATOM 1750 C C . CYS B 1 77 ? 2.559 -3.689 9.008 1 94.44 77 CYS B C 1
ATOM 1752 O O . CYS B 1 77 ? 2.43 -4.652 9.758 1 94.44 77 CYS B O 1
ATOM 1754 N N . HIS B 1 78 ? 3.492 -3.664 8.133 1 91.88 78 HIS B N 1
ATOM 1755 C CA . HIS B 1 78 ? 4.543 -4.676 8.109 1 91.88 78 HIS B CA 1
ATOM 1756 C C . HIS B 1 78 ? 5.82 -4.133 7.48 1 91.88 78 HIS B C 1
ATOM 1758 O O . HIS B 1 78 ? 5.762 -3.264 6.605 1 91.88 78 HIS B O 1
ATOM 1764 N N . PRO B 1 79 ? 6.887 -4.656 8.008 1 93.19 79 PRO B N 1
ATOM 1765 C CA . PRO B 1 79 ? 8.18 -4.258 7.449 1 93.19 79 PRO B CA 1
ATOM 1766 C C . PRO B 1 79 ? 8.461 -4.914 6.098 1 93.19 79 PRO B C 1
ATOM 1768 O O . PRO B 1 79 ? 8.102 -6.074 5.883 1 93.19 79 PRO B O 1
ATOM 1771 N N . MET B 1 80 ? 8.945 -4.121 5.195 1 93.19 80 MET B N 1
ATOM 1772 C CA . MET B 1 80 ? 9.461 -4.676 3.949 1 93.19 80 MET B CA 1
ATOM 1773 C C . MET B 1 80 ? 10.922 -5.082 4.098 1 93.19 80 MET B C 1
ATOM 1775 O O . MET B 1 80 ? 11.828 -4.305 3.77 1 93.19 80 MET B O 1
ATOM 1779 N N . THR B 1 81 ? 11.188 -6.25 4.434 1 89.25 81 THR B N 1
ATOM 1780 C CA . THR B 1 81 ? 12.508 -6.707 4.844 1 89.25 81 THR B CA 1
ATOM 1781 C C . THR B 1 81 ? 13.484 -6.672 3.672 1 89.25 81 THR B C 1
ATOM 1783 O O . THR B 1 81 ? 14.703 -6.621 3.869 1 89.25 81 THR B O 1
ATOM 1786 N N . SER B 1 82 ? 12.977 -6.688 2.496 1 87.88 82 SER B N 1
ATOM 1787 C CA . SER B 1 82 ? 13.812 -6.613 1.304 1 87.88 82 SER B CA 1
ATOM 1788 C C . SER B 1 82 ? 14.539 -5.273 1.22 1 87.88 82 SER B C 1
ATOM 1790 O O . SER B 1 82 ? 15.477 -5.113 0.435 1 87.88 82 SER B O 1
ATOM 1792 N N . SER B 1 83 ? 14.102 -4.301 2.043 1 89.19 83 SER B N 1
ATOM 1793 C CA . SER B 1 83 ? 14.703 -2.971 2.004 1 89.19 83 SER B CA 1
ATOM 1794 C C . SER B 1 83 ? 15.547 -2.709 3.244 1 89.19 83 SER B C 1
ATOM 1796 O O . SER B 1 83 ? 15.852 -1.557 3.561 1 89.19 83 SER B O 1
ATOM 1798 N N . MET B 1 84 ? 15.836 -3.736 3.967 1 88.25 84 MET B N 1
ATOM 1799 C CA . MET B 1 84 ? 16.609 -3.562 5.195 1 88.25 84 MET B CA 1
ATOM 1800 C C . MET B 1 84 ? 17.922 -2.865 4.91 1 88.25 84 MET B C 1
ATOM 1802 O O . MET B 1 84 ? 18.641 -3.23 3.973 1 88.25 84 MET B O 1
ATOM 1806 N N . ASN B 1 85 ? 18.156 -1.825 5.613 1 85.69 85 ASN B N 1
ATOM 1807 C CA . ASN B 1 85 ? 19.391 -1.084 5.426 1 85.69 85 ASN B CA 1
ATOM 1808 C C . ASN B 1 85 ? 20.453 -1.48 6.457 1 85.69 85 ASN B C 1
ATOM 1810 O O . ASN B 1 85 ? 20.25 -2.422 7.227 1 85.69 85 ASN B O 1
ATOM 1814 N N . GLU B 1 86 ? 21.562 -0.764 6.395 1 84.38 86 GLU B N 1
ATOM 1815 C CA . GLU B 1 86 ? 22.719 -1.101 7.23 1 84.38 86 GLU B CA 1
ATOM 1816 C C . GLU B 1 86 ? 22.422 -0.838 8.703 1 84.38 86 GLU B C 1
ATOM 1818 O O . GLU B 1 86 ? 23.109 -1.356 9.586 1 84.38 86 GLU B O 1
ATOM 1823 N N . HIS B 1 87 ? 21.484 -0.062 9.062 1 83.62 87 HIS B N 1
ATOM 1824 C CA . HIS B 1 87 ? 21.125 0.279 10.438 1 83.62 87 HIS B CA 1
ATOM 1825 C C . HIS B 1 87 ? 20.047 -0.656 10.977 1 83.62 87 HIS B C 1
ATOM 1827 O O . HIS B 1 87 ? 19.578 -0.475 12.094 1 83.62 87 HIS B O 1
ATOM 1833 N N . GLY B 1 88 ? 19.641 -1.63 10.164 1 85.56 88 GLY B N 1
ATOM 1834 C CA . GLY B 1 88 ? 18.609 -2.574 10.57 1 85.56 88 GLY B CA 1
ATOM 1835 C C . GLY B 1 88 ? 17.203 -2.037 10.406 1 85.56 88 GLY B C 1
ATOM 1836 O O . GLY B 1 88 ? 16.25 -2.584 10.977 1 85.56 88 GLY B O 1
ATOM 1837 N N . ALA B 1 89 ? 17.125 -0.919 9.688 1 88.25 89 ALA B N 1
ATOM 1838 C CA . ALA B 1 89 ? 15.812 -0.325 9.43 1 88.25 89 ALA B CA 1
ATOM 1839 C C . ALA B 1 89 ? 15.32 -0.676 8.023 1 88.25 89 ALA B C 1
ATOM 1841 O O . ALA B 1 89 ? 16.125 -0.889 7.113 1 88.25 89 ALA B O 1
ATOM 1842 N N . CYS B 1 90 ? 14.039 -0.838 7.879 1 92 90 CYS B N 1
ATOM 1843 C CA . CYS B 1 90 ? 13.469 -1.104 6.562 1 92 90 CYS B CA 1
ATOM 1844 C C . CYS B 1 90 ? 12.234 -0.247 6.32 1 92 90 CYS B C 1
ATOM 1846 O O . CYS B 1 90 ? 11.781 0.465 7.219 1 92 90 CYS B O 1
ATOM 1848 N N . ASN B 1 91 ? 11.852 -0.193 5.086 1 95 91 ASN B N 1
ATOM 1849 C CA . ASN B 1 91 ? 10.586 0.459 4.785 1 95 91 ASN B CA 1
ATOM 1850 C C . ASN B 1 91 ? 9.414 -0.24 5.473 1 95 91 ASN B C 1
ATOM 1852 O O . ASN B 1 91 ? 9.469 -1.445 5.723 1 95 91 ASN B O 1
ATOM 1856 N N . ILE B 1 92 ? 8.453 0.553 5.797 1 96.12 92 ILE B N 1
ATOM 1857 C CA . ILE B 1 92 ? 7.234 0.019 6.398 1 96.12 92 ILE B CA 1
ATOM 1858 C C . ILE B 1 92 ? 6.051 0.255 5.465 1 96.12 92 ILE B C 1
ATOM 1860 O O . ILE B 1 92 ? 5.875 1.359 4.945 1 96.12 92 ILE B O 1
ATOM 1864 N N . VAL B 1 93 ? 5.312 -0.801 5.203 1 97.12 93 VAL B N 1
ATOM 1865 C CA . VAL B 1 93 ? 4.051 -0.664 4.484 1 97.12 93 VAL B CA 1
ATOM 1866 C C . VAL B 1 93 ? 2.896 -0.585 5.48 1 97.12 93 VAL B C 1
ATOM 1868 O O . VAL B 1 93 ? 2.734 -1.47 6.324 1 97.12 93 VAL B O 1
ATOM 1871 N N . LEU B 1 94 ? 2.197 0.463 5.371 1 97.81 94 LEU B N 1
ATOM 1872 C CA . LEU B 1 94 ? 1.071 0.736 6.262 1 97.81 94 LEU B CA 1
ATOM 1873 C C . LEU B 1 94 ? -0.212 0.94 5.461 1 97.81 94 LEU B C 1
ATOM 1875 O O . LEU B 1 94 ? -0.289 1.839 4.621 1 97.81 94 LEU B O 1
ATOM 1879 N N . VAL B 1 95 ? -1.217 0.108 5.695 1 96.94 95 VAL B N 1
ATOM 1880 C CA . VAL B 1 95 ? -2.516 0.202 5.035 1 96.94 95 VAL B CA 1
ATOM 1881 C C . VAL B 1 95 ? -3.598 0.502 6.07 1 96.94 95 VAL B C 1
ATOM 1883 O O . VAL B 1 95 ? -3.777 -0.254 7.027 1 96.94 95 VAL B O 1
ATOM 1886 N N . VAL B 1 96 ? -4.273 1.598 5.852 1 96.44 96 VAL B N 1
ATOM 1887 C CA . VAL B 1 96 ? -5.293 2.057 6.789 1 96.44 96 VAL B CA 1
ATOM 1888 C C . VAL B 1 96 ? -6.66 2.057 6.105 1 96.44 96 VAL B C 1
ATOM 1890 O O . VAL B 1 96 ? -6.789 2.494 4.961 1 96.44 96 VAL B O 1
ATOM 1893 N N . SER B 1 97 ? -7.625 1.547 6.742 1 93.81 97 SER B N 1
ATOM 1894 C CA . SER B 1 97 ? -9.008 1.618 6.266 1 93.81 97 SER B CA 1
ATOM 1895 C C . SER B 1 97 ? -9.914 2.248 7.312 1 93.81 97 SER B C 1
ATOM 1897 O O . SER B 1 97 ? -9.711 2.059 8.516 1 93.81 97 SER B O 1
ATOM 1899 N N . GLY B 1 98 ? -10.875 2.979 6.832 1 92.81 98 GLY B N 1
ATOM 1900 C CA . GLY B 1 98 ? -11.828 3.631 7.719 1 92.81 98 GLY B CA 1
ATOM 1901 C C . GLY B 1 98 ? -12.922 4.375 6.977 1 92.81 98 GLY B C 1
ATOM 1902 O O . GLY B 1 98 ? -13.25 4.035 5.84 1 92.81 98 GLY B O 1
ATOM 1903 N N . SER B 1 99 ? -13.539 5.254 7.738 1 91.94 99 SER B N 1
ATOM 1904 C CA . SER B 1 99 ? -14.578 6.098 7.168 1 91.94 99 SER B CA 1
ATOM 1905 C C . SER B 1 99 ? -14.398 7.559 7.574 1 91.94 99 SER B C 1
ATOM 1907 O O . SER B 1 99 ? -13.766 7.848 8.594 1 91.94 99 SER B O 1
ATOM 1909 N N . VAL B 1 100 ? -14.914 8.367 6.676 1 89.25 100 VAL B N 1
ATOM 1910 C CA . VAL B 1 100 ? -14.836 9.797 6.941 1 89.25 100 VAL B CA 1
ATOM 1911 C C . VAL B 1 100 ? -16.156 10.469 6.543 1 89.25 100 VAL B C 1
ATOM 1913 O O . VAL B 1 100 ? -16.781 10.078 5.551 1 89.25 100 VAL B O 1
ATOM 1916 N N . ARG B 1 101 ? -16.594 11.383 7.324 1 86.81 101 ARG B N 1
ATOM 1917 C CA . ARG B 1 101 ? -17.781 12.203 7.051 1 86.81 101 ARG B CA 1
ATOM 1918 C C . ARG B 1 101 ? -17.391 13.664 6.844 1 86.81 101 ARG B C 1
ATOM 1920 O O . ARG B 1 101 ? -16.641 14.234 7.648 1 86.81 101 ARG B O 1
ATOM 1927 N N . TYR B 1 102 ? -17.797 14.148 5.715 1 81.06 102 TYR B N 1
ATOM 1928 C CA . TYR B 1 102 ? -17.5 15.555 5.438 1 81.06 102 TYR B CA 1
ATOM 1929 C C . TYR B 1 102 ? -18.734 16.422 5.695 1 81.06 102 TYR B C 1
ATOM 1931 O O . TYR B 1 102 ? -19.828 16.125 5.199 1 81.06 102 TYR B O 1
ATOM 1939 N N . GLY B 1 103 ? -18.438 17.391 6.426 1 77.75 103 GLY B N 1
ATOM 1940 C CA . GLY B 1 103 ? -19.516 18.328 6.699 1 77.75 103 GLY B CA 1
ATOM 1941 C C . GLY B 1 103 ? -20.766 17.672 7.254 1 77.75 103 GLY B C 1
ATOM 1942 O O . GLY B 1 103 ? -20.703 16.938 8.234 1 77.75 103 GLY B O 1
ATOM 1943 N N . ASN B 1 104 ? -21.859 17.953 6.582 1 76.38 104 ASN B N 1
ATOM 1944 C CA . ASN B 1 104 ? -23.156 17.5 7.074 1 76.38 104 ASN B CA 1
ATOM 1945 C C . ASN B 1 104 ? -23.688 16.328 6.254 1 76.38 104 ASN B C 1
ATOM 1947 O O . ASN B 1 104 ? -24.906 16.141 6.133 1 76.38 104 ASN B O 1
ATOM 1951 N N . GLU B 1 105 ? -22.734 15.68 5.809 1 78.44 105 GLU B N 1
ATOM 1952 C CA . GLU B 1 105 ? -23.172 14.5 5.066 1 78.44 105 GLU B CA 1
ATOM 1953 C C . GLU B 1 105 ? -23.828 13.477 5.992 1 78.44 105 GLU B C 1
ATOM 1955 O O . GLU B 1 105 ? -23.391 13.305 7.133 1 78.44 105 GLU B O 1
ATOM 1960 N N . SER B 1 106 ? -24.875 12.867 5.523 1 80.06 106 SER B N 1
ATOM 1961 C CA . SER B 1 106 ? -25.625 11.906 6.336 1 80.06 106 SER B CA 1
ATOM 1962 C C . SER B 1 106 ? -24.859 10.586 6.469 1 80.06 106 SER B C 1
ATOM 1964 O O . SER B 1 106 ? -24.875 9.969 7.535 1 80.06 106 SER B O 1
ATOM 1966 N N . GLN B 1 107 ? -24.203 10.219 5.402 1 85.06 107 GLN B N 1
ATOM 1967 C CA . GLN B 1 107 ? -23.562 8.914 5.465 1 85.06 107 GLN B CA 1
ATOM 1968 C C . GLN B 1 107 ? -22.047 9.047 5.352 1 85.06 107 GLN B C 1
ATOM 1970 O O . GLN B 1 107 ? -21.547 9.781 4.5 1 85.06 107 GLN B O 1
ATOM 1975 N N . PRO B 1 108 ? -21.328 8.352 6.234 1 88.25 108 PRO B N 1
ATOM 1976 C CA . PRO B 1 108 ? -19.875 8.344 6.117 1 88.25 108 PRO B CA 1
ATOM 1977 C C . PRO B 1 108 ? -19.391 7.645 4.852 1 88.25 108 PRO B C 1
ATOM 1979 O O . PRO B 1 108 ? -20.078 6.766 4.32 1 88.25 108 PRO B O 1
ATOM 1982 N N . ARG B 1 109 ? -18.25 8.102 4.387 1 87.88 109 ARG B N 1
ATOM 1983 C CA . ARG B 1 109 ? -17.609 7.492 3.223 1 87.88 109 ARG B CA 1
ATOM 1984 C C . ARG B 1 109 ? -16.422 6.633 3.637 1 87.88 109 ARG B C 1
ATOM 1986 O O . ARG B 1 109 ? -15.555 7.078 4.387 1 87.88 109 ARG B O 1
ATOM 1993 N N . GLY B 1 110 ? -16.422 5.434 3.088 1 90.5 110 GLY B N 1
ATOM 1994 C CA . GLY B 1 110 ? -15.281 4.574 3.338 1 90.5 110 GLY B CA 1
ATOM 1995 C C . GLY B 1 110 ? -14.023 5.027 2.615 1 90.5 110 GLY B C 1
ATOM 1996 O O . GLY B 1 110 ? -14.102 5.656 1.56 1 90.5 110 GLY B O 1
ATOM 1997 N N . PHE B 1 111 ? -12.859 4.785 3.193 1 92.62 111 PHE B N 1
ATOM 1998 C CA . PHE B 1 111 ? -11.609 5.105 2.514 1 92.62 111 PHE B CA 1
ATOM 1999 C C . PHE B 1 111 ? -10.547 4.051 2.807 1 92.62 111 PHE B C 1
ATOM 2001 O O . PHE B 1 111 ? -10.664 3.297 3.775 1 92.62 111 PHE B O 1
ATOM 2008 N N . SER B 1 112 ? -9.633 3.932 1.974 1 94.06 112 SER B N 1
ATOM 2009 C CA . SER B 1 112 ? -8.367 3.234 2.176 1 94.06 112 SER B CA 1
ATOM 2010 C C . SER B 1 112 ? -7.18 4.156 1.909 1 94.06 112 SER B C 1
ATOM 2012 O O . SER B 1 112 ? -7.172 4.902 0.927 1 94.06 112 SER B O 1
ATOM 2014 N N . ASP B 1 113 ? -6.262 4.219 2.797 1 96.81 113 ASP B N 1
ATOM 2015 C CA . ASP B 1 113 ? -5.035 5.004 2.662 1 96.81 113 ASP B CA 1
ATOM 2016 C C . ASP B 1 113 ? -3.801 4.129 2.861 1 96.81 113 ASP B C 1
ATOM 2018 O O . ASP B 1 113 ? -3.6 3.561 3.938 1 96.81 113 ASP B O 1
ATOM 2022 N N . THR B 1 114 ? -2.959 3.986 1.831 1 97.81 114 THR B N 1
ATOM 2023 C CA . THR B 1 114 ? -1.747 3.176 1.859 1 97.81 114 THR B CA 1
ATOM 2024 C C . THR B 1 114 ? -0.504 4.059 1.913 1 97.81 114 THR B C 1
ATOM 2026 O O . THR B 1 114 ? -0.368 4.996 1.123 1 97.81 114 THR B O 1
ATOM 2029 N N . PHE B 1 115 ? 0.362 3.719 2.848 1 98.25 115 PHE B N 1
ATOM 2030 C CA . PHE B 1 115 ? 1.619 4.441 3.002 1 98.25 115 PHE B CA 1
ATOM 2031 C C . PHE B 1 115 ? 2.807 3.498 2.861 1 98.25 115 PHE B C 1
ATOM 2033 O O . PHE B 1 115 ? 2.775 2.373 3.365 1 98.25 115 PHE B O 1
ATOM 2040 N N . VAL B 1 116 ? 3.814 3.963 2.174 1 97.69 116 VAL B N 1
ATOM 2041 C CA . VAL B 1 116 ? 5.152 3.395 2.312 1 97.69 116 VAL B CA 1
ATOM 2042 C C . VAL B 1 116 ? 6.055 4.379 3.051 1 97.69 116 VAL B C 1
ATOM 2044 O O . VAL B 1 116 ? 6.383 5.445 2.525 1 97.69 116 VAL B O 1
ATOM 2047 N N . LEU B 1 117 ? 6.363 3.975 4.27 1 97.12 117 LEU B N 1
ATOM 2048 C CA . LEU B 1 117 ? 7.223 4.793 5.117 1 97.12 117 LEU B CA 1
ATOM 2049 C C . LEU B 1 117 ? 8.688 4.383 4.965 1 97.12 117 LEU B C 1
ATOM 2051 O O . LEU B 1 117 ? 9.016 3.197 5.047 1 97.12 117 LEU B O 1
ATOM 2055 N N . LYS B 1 118 ? 9.469 5.344 4.734 1 95.56 118 LYS B N 1
ATOM 2056 C CA . LYS B 1 118 ? 10.891 5.094 4.543 1 95.56 118 LYS B CA 1
ATOM 2057 C C . LYS B 1 118 ? 11.719 5.73 5.652 1 95.56 118 LYS B C 1
ATOM 2059 O O . LYS B 1 118 ? 11.445 6.859 6.07 1 95.56 118 LYS B O 1
ATOM 2064 N N . TYR B 1 119 ? 12.641 4.961 6.059 1 92.88 119 TYR B N 1
ATOM 2065 C CA . TYR B 1 119 ? 13.555 5.457 7.078 1 92.88 119 TYR B CA 1
ATOM 2066 C C . TYR B 1 119 ? 14.344 6.66 6.566 1 92.88 119 TYR B C 1
ATOM 2068 O O . TYR B 1 119 ? 14.883 6.633 5.457 1 92.88 119 TYR B O 1
ATOM 2076 N N . ASP B 1 120 ? 14.367 7.707 7.383 1 91.62 120 ASP B N 1
ATOM 2077 C CA . ASP B 1 120 ? 15.109 8.914 7.035 1 91.62 120 ASP B CA 1
ATOM 2078 C C . ASP B 1 120 ? 16.578 8.789 7.414 1 91.62 120 ASP B C 1
ATOM 2080 O O . ASP B 1 120 ? 16.922 8.75 8.602 1 91.62 120 ASP B O 1
ATOM 2084 N N . LEU B 1 121 ? 17.422 8.773 6.465 1 86 121 LEU B N 1
ATOM 2085 C CA . LEU B 1 121 ? 18.844 8.594 6.715 1 86 121 LEU B CA 1
ATOM 2086 C C . LEU B 1 121 ? 19.453 9.852 7.332 1 86 121 LEU B C 1
ATOM 2088 O O . LEU B 1 121 ? 20.484 9.789 7.996 1 86 121 LEU B O 1
ATOM 2092 N N . GLU B 1 122 ? 18.875 11.047 7.059 1 85.88 122 GLU B N 1
ATOM 2093 C CA . GLU B 1 122 ? 19.391 12.312 7.562 1 85.88 122 GLU B CA 1
ATOM 2094 C C . GLU B 1 122 ? 18.922 12.57 8.992 1 85.88 122 GLU B C 1
ATOM 2096 O O . GLU B 1 122 ? 19.547 13.344 9.727 1 85.88 122 GLU B O 1
ATOM 2101 N N . LYS B 1 123 ? 17.781 12.062 9.352 1 85.12 123 LYS B N 1
ATOM 2102 C CA . LYS B 1 123 ? 17.203 12.211 10.688 1 85.12 123 LYS B CA 1
ATOM 2103 C C . LYS B 1 123 ? 17 10.852 11.352 1 85.12 123 LYS B C 1
ATOM 2105 O O . LYS B 1 123 ? 15.938 10.242 11.211 1 85.12 123 LYS B O 1
ATOM 2110 N N . HIS B 1 124 ? 17.891 10.461 12.141 1 79.12 124 HIS B N 1
ATOM 2111 C CA . HIS B 1 124 ? 17.922 9.125 12.727 1 79.12 124 HIS B CA 1
ATOM 2112 C C . HIS B 1 124 ? 16.625 8.844 13.492 1 79.12 124 HIS B C 1
ATOM 2114 O O . HIS B 1 124 ? 16.172 9.68 14.273 1 79.12 124 HIS B O 1
ATOM 2120 N N . GLY B 1 125 ? 16.031 7.645 13.195 1 81.38 125 GLY B N 1
ATOM 2121 C CA . GLY B 1 125 ? 14.859 7.172 13.906 1 81.38 125 GLY B CA 1
ATOM 2122 C C . GLY B 1 125 ? 13.562 7.711 13.328 1 81.38 125 GLY B C 1
ATOM 2123 O O . GLY B 1 125 ? 12.477 7.395 13.828 1 81.38 125 GLY B O 1
ATOM 2124 N N . MET B 1 126 ? 13.719 8.508 12.336 1 90 126 MET B N 1
ATOM 2125 C CA . MET B 1 126 ? 12.516 9.109 11.766 1 90 126 MET B CA 1
ATOM 2126 C C . MET B 1 126 ? 12.172 8.469 10.422 1 90 126 MET B C 1
ATOM 2128 O O . MET B 1 126 ? 13.039 7.887 9.766 1 90 126 MET B O 1
ATOM 2132 N N . TYR B 1 127 ? 10.977 8.508 10.18 1 95.19 127 TYR B N 1
ATOM 2133 C CA . TYR B 1 127 ? 10.438 8.047 8.898 1 95.19 127 TYR B CA 1
ATOM 2134 C C . TYR B 1 127 ? 9.703 9.172 8.18 1 95.19 127 TYR B C 1
ATOM 2136 O O . TYR B 1 127 ? 9.227 10.109 8.82 1 95.19 127 TYR B O 1
ATOM 2144 N N . TYR B 1 128 ? 9.75 9.133 6.891 1 96.19 128 TYR B N 1
ATOM 2145 C CA . TYR B 1 128 ? 8.914 10 6.074 1 96.19 128 TYR B CA 1
ATOM 2146 C C . TYR B 1 128 ? 8.055 9.188 5.113 1 96.19 128 TYR B C 1
ATOM 2148 O O . TYR B 1 128 ? 8.297 7.992 4.918 1 96.19 128 TYR B O 1
ATOM 2156 N N . ILE B 1 129 ? 7.016 9.805 4.562 1 97.12 129 ILE B N 1
ATOM 2157 C CA . ILE B 1 129 ? 6.145 9.156 3.584 1 97.12 129 ILE B CA 1
ATOM 2158 C C . ILE B 1 129 ? 6.797 9.211 2.203 1 97.12 129 ILE B C 1
ATOM 2160 O O . ILE B 1 129 ? 6.863 10.273 1.581 1 97.12 129 ILE B O 1
ATOM 2164 N N . ALA B 1 130 ? 7.297 8.062 1.794 1 96.88 130 ALA B N 1
ATOM 2165 C CA . ALA B 1 130 ? 7.875 7.98 0.455 1 96.88 130 ALA B CA 1
ATOM 2166 C C . ALA B 1 130 ? 6.785 7.867 -0.607 1 96.88 130 ALA B C 1
ATOM 2168 O O . ALA B 1 130 ? 6.953 8.344 -1.73 1 96.88 130 ALA B O 1
ATOM 2169 N N . SER B 1 131 ? 5.738 7.191 -0.241 1 96.88 131 SER B N 1
ATOM 2170 C CA . SER B 1 131 ? 4.613 6.996 -1.147 1 96.88 131 SER B CA 1
ATOM 2171 C C . SER B 1 131 ? 3.295 6.926 -0.383 1 96.88 131 SER B C 1
ATOM 2173 O O . SER B 1 131 ? 3.232 6.355 0.708 1 96.88 131 SER B O 1
ATOM 2175 N N . GLN B 1 132 ? 2.289 7.484 -0.959 1 97.25 132 GLN B N 1
ATOM 2176 C CA . GLN B 1 132 ? 0.954 7.441 -0.371 1 97.25 132 GLN B CA 1
ATOM 2177 C C . GLN B 1 132 ? -0.116 7.266 -1.445 1 97.25 132 GLN B C 1
ATOM 2179 O O . GLN B 1 132 ? -0.048 7.891 -2.506 1 97.25 132 GLN B O 1
ATOM 2184 N N . CYS B 1 133 ? -1.067 6.445 -1.207 1 97 133 CYS B N 1
ATOM 2185 C CA . CYS B 1 133 ? -2.223 6.254 -2.076 1 97 133 CYS B CA 1
ATOM 2186 C C . CYS B 1 133 ? -3.52 6.289 -1.275 1 97 133 CYS B C 1
ATOM 2188 O O . CYS B 1 133 ? -3.797 5.375 -0.497 1 97 133 CYS B O 1
ATOM 2190 N N . PHE B 1 134 ? -4.273 7.32 -1.464 1 95.69 134 PHE B N 1
ATOM 2191 C CA . PHE B 1 134 ? -5.57 7.477 -0.816 1 95.69 134 PHE B CA 1
ATOM 2192 C C . PHE B 1 134 ? -6.703 7.23 -1.804 1 95.69 134 PHE B C 1
ATOM 2194 O O . PHE B 1 134 ? -6.691 7.758 -2.918 1 95.69 134 PHE B O 1
ATOM 2201 N N . ARG B 1 135 ? -7.652 6.406 -1.394 1 93.25 135 ARG B N 1
ATOM 2202 C CA . ARG B 1 135 ? -8.828 6.152 -2.221 1 93.25 135 ARG B CA 1
ATOM 2203 C C . ARG B 1 135 ? -10.102 6.152 -1.381 1 93.25 135 ARG B C 1
ATOM 2205 O O . ARG B 1 135 ? -10.18 5.457 -0.367 1 93.25 135 ARG B O 1
ATOM 2212 N N . GLN B 1 136 ? -11.016 6.953 -1.893 1 89.38 136 GLN B N 1
ATOM 2213 C CA . GLN B 1 136 ? -12.344 6.879 -1.305 1 89.38 136 GLN B CA 1
ATOM 2214 C C . GLN B 1 136 ? -13.125 5.695 -1.86 1 89.38 136 GLN B C 1
ATOM 2216 O O . GLN B 1 136 ? -13.078 5.418 -3.062 1 89.38 136 GLN B O 1
ATOM 2221 N N . MET B 1 137 ? -13.711 4.895 -0.976 1 81.38 137 MET B N 1
ATOM 2222 C CA . MET B 1 137 ? -14.469 3.709 -1.361 1 81.38 137 MET B CA 1
ATOM 2223 C C . MET B 1 137 ? -15.969 3.969 -1.271 1 81.38 137 MET B C 1
ATOM 2225 O O . MET B 1 137 ? -16.438 4.586 -0.312 1 81.38 137 MET B O 1
ATOM 2229 N N . TYR B 1 138 ? -16.719 3.861 -2.398 1 68.88 138 TYR B N 1
ATOM 2230 C CA . TYR B 1 138 ? -18.156 4.086 -2.412 1 68.88 138 TYR B CA 1
ATOM 2231 C C . TYR B 1 138 ? -18.922 2.764 -2.404 1 68.88 138 TYR B C 1
ATOM 2233 O O . TYR B 1 138 ? -18.609 1.857 -3.18 1 68.88 138 TYR B O 1
ATOM 2241 N N . TYR B 1 139 ? -19.344 2.273 -1.354 1 57 139 TYR B N 1
ATOM 2242 C CA . TYR B 1 139 ? -20.172 1.08 -1.37 1 57 139 TYR B CA 1
ATOM 2243 C C . TYR B 1 139 ? -21.656 1.452 -1.326 1 57 139 TYR B C 1
ATOM 2245 O O . TYR B 1 139 ? -22.016 2.494 -0.777 1 57 139 TYR B O 1
#

pLDDT: mean 88.92, std 7.64, range [56.72, 98.25]

Foldseek 3Di:
DPPVQVVQQVVVVVVLVVCVVVQVVCLAPPLVCNLVQFDQQAWEAAANDIDGSVVVSVVSVPDAHLNPFWDWDDKGKGFPCVQQDPVRHGKMKMKTWTWTHGDPDPDTWIKIKIFTWGQDPVDHPDTHTNYMYIHIDDD/DPPVFVVQQVVVVVVLVVCVVVQVVCLAPPLVCNLVQFDQQAWEAAANDIDGSVVVSVVSVPDAHLNPFWDWDDKGKGFPCVQQDPVRHGKMKMKTWTWTHGDPDPDTWIKIKIFTWDQDPVDHPDTHTNYMYIHIDDD

InterPro domains:
  IPR002075 Nuclear transport factor 2 domain [PF02136] (16-135)
  IPR018222 Nuclear transport factor 2, eukaryote [PS50177] (15-136)
  IPR032710 NTF2-like domain superfamily [SSF54427] (5-135)
  IPR045875 Nuclear transport factor 2 [PTHR12612] (14-138)

Radius of gyration: 18.2 Å; Cα contacts (8 Å, |Δi|>4): 557; chains: 2; bounding box: 48×47×36 Å

Sequence (278 aa):
MSQDFKSLIDITSKGAENFINVFFKCMDSNRDVLYQFYRPFSTIVWNGNAFTGLCYAEFVKKLPNSCHEVVVQNFDCHPMTSSMNEHGACNIVLVVSGSVRYGNESQPRGFSDTFVLKYDLEKHGMYYIASQCFRQMYYMSQDFKSLIDITSKGAENFINVFFKCMDSNRDVLYQFYRPFSTIVWNGNAFTGLCYAEFVKKLPNSCHEVVVQNFDCHPMTSSMNEHGACNIVLVVSGSVRYGNESQPRGFSDTFVLKYDLEKHGMYYIASQCFRQMYY

Solvent-accessible surface area (backbone atoms only — not comparable to full-atom values): 14778 Å² total; per-residue (Å²): 115,62,68,63,57,56,52,48,27,57,58,48,41,59,54,46,54,54,48,51,54,53,49,55,49,28,68,42,74,39,55,86,60,52,54,74,45,39,41,67,62,12,27,34,30,53,67,84,42,76,34,29,30,64,56,38,49,64,54,56,71,70,49,84,54,36,77,78,37,67,42,80,72,48,70,49,56,40,58,27,58,82,50,52,44,96,85,73,47,42,31,32,41,35,40,36,33,30,33,35,28,52,73,86,51,88,64,67,38,36,33,40,39,36,35,35,33,32,65,32,86,90,45,82,93,36,66,31,38,38,27,37,40,36,37,76,43,85,127,113,62,69,63,56,56,50,50,26,56,57,49,41,58,55,47,52,52,48,52,55,53,51,55,48,28,67,43,76,41,57,87,59,53,52,74,45,39,40,67,62,14,26,35,30,55,68,85,41,76,34,29,30,62,56,38,49,64,52,54,70,70,50,84,53,38,76,78,38,68,44,80,73,48,71,49,56,39,58,26,60,83,50,51,44,97,85,73,49,40,31,33,41,36,40,35,33,30,34,36,26,53,74,85,51,89,64,67,37,36,35,38,40,38,35,34,33,31,68,32,86,89,44,81,95,36,66,30,38,39,27,37,41,37,37,76,45,86,129

Secondary structure (DSSP, 8-state):
--HHHHHHHHHHHHHHHHHHHHHHHHHHH-GGGGGGGEEEEEEEEETTEEEEHHHHHHHHTTSPP-SS-EEEEEEEEEEEGGG--TTS--EEEEEEEEEE--TT-SS-EEEEEEEEEEE-SSSTT-EEEEEEEEEEE--/--HHHHH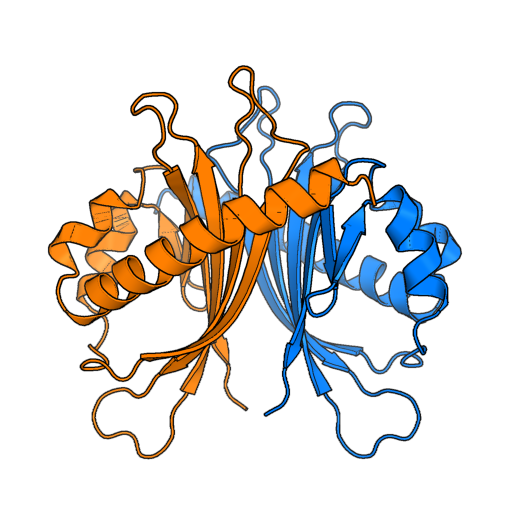HHHHHHHHHHHHHHHHHHHHHH-GGGGGGGEEEEEEEEETTEEEEHHHHHHHHTTSPP-SS-EEEEEEEEEEEGGG--TTS--EEEEEEEEEE--TT-SS-EEEEEEEEEEE-SSSTT-EEEEEEEEEEE--

Nearest PDB structures (foldseek):
  6ihj-assembly1_B  TM=8.846E-01  e=1.253E-10  Drosophila melanogaster
  8th6-assembly1_D  TM=8.701E-01  e=5.051E-07  Homo sapiens
  3d9r-assembly2_D  TM=5.529E-01  e=2.480E-04  Pectobacterium atrosepticum
  5ig0-assembly1_A-2  TM=7.598E-01  e=9.731E-03  Salpingoeca rosetta
  3soy-assembly1_A-2  TM=5.523E-01  e=1.147E-01  Salmonella enterica subsp. enterica serovar Typhimurium str. LT2

Organism: Pneumocystis jirovecii (NCBI:txid42068)